Protein AF-A0ABD3ARN5-F1 (afdb_monomer_lite)

Organism: NCBI:txid153742

Secondary structure (DSSP, 8-state):
-HHHHHHTTSHHHHHHHHHHHHHHHH--S-HHHHHHHHHHHHHHHHHHHH-TTS--HHHHHHHHHHHHHHHTTHHHHHHHHHHSEEEETTEEEE-HHHHHHHHHHHHHHHHTTS--THHHHHHHHHHTTS--------------------SSHHHHHHHHHHHTTHHHHHHHHTHHHHHHHHHHHHHHHHHH-HHHHHHHHHHHHHHHHHHHHTS---SHHHHHHHHHHHHHHHHHHHHHHHHT-SS-SSHHHHHHHHHHHHHHHHHHHHHHTTTS-TTTHHHHHHHHHHHHHHHHH-----

pLDDT: mean 71.59, std 19.93, range [23.52, 94.12]

Structure (mmCIF, N/CA/C/O backbone):
data_AF-A0ABD3ARN5-F1
#
_entry.id   AF-A0ABD3ARN5-F1
#
loop_
_atom_site.group_PDB
_atom_site.id
_atom_site.type_symbol
_atom_site.label_atom_id
_atom_site.label_alt_id
_atom_site.label_comp_id
_atom_site.label_asym_id
_atom_site.label_entity_id
_atom_site.label_seq_id
_atom_site.pdbx_PDB_ins_code
_atom_site.Cartn_x
_atom_site.Cartn_y
_atom_site.Cartn_z
_atom_site.occupancy
_atom_site.B_iso_or_equiv
_atom_site.auth_seq_id
_atom_site.auth_comp_id
_atom_site.auth_asym_id
_atom_site.auth_atom_id
_atom_site.pdbx_PDB_model_num
ATOM 1 N N . MET A 1 1 ? 22.310 4.482 -5.576 1.00 65.00 1 MET A N 1
ATOM 2 C CA . MET A 1 1 ? 21.347 5.595 -5.398 1.00 65.00 1 MET A CA 1
ATOM 3 C C . MET A 1 1 ? 21.884 6.961 -5.821 1.00 65.00 1 MET A C 1
ATOM 5 O O . MET A 1 1 ? 21.122 7.711 -6.41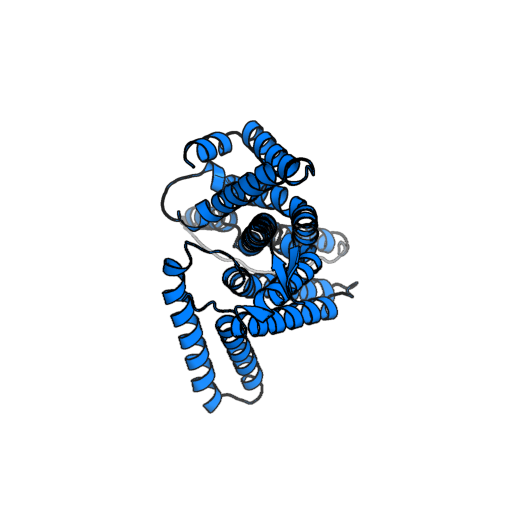0 1.00 65.00 1 MET A O 1
ATOM 9 N N . ILE A 1 2 ? 23.174 7.274 -5.632 1.00 66.69 2 ILE A N 1
ATOM 10 C CA . ILE A 1 2 ? 23.773 8.553 -6.080 1.00 66.69 2 ILE A CA 1
ATOM 11 C C . ILE A 1 2 ? 23.640 8.770 -7.603 1.00 66.69 2 ILE A C 1
ATOM 13 O O . ILE A 1 2 ? 23.205 9.834 -8.029 1.00 66.69 2 ILE A O 1
ATOM 17 N N . LEU A 1 3 ? 23.929 7.744 -8.415 1.00 67.19 3 LEU A N 1
ATOM 18 C CA . LEU A 1 3 ? 23.799 7.805 -9.882 1.00 67.19 3 LEU A CA 1
ATOM 19 C C . LEU A 1 3 ? 22.354 8.043 -10.347 1.00 67.19 3 LEU A C 1
ATOM 21 O O . LEU A 1 3 ? 22.112 8.884 -11.204 1.00 67.19 3 LEU A O 1
ATOM 25 N N . LEU A 1 4 ? 21.389 7.342 -9.743 1.00 68.44 4 LEU A N 1
ATOM 26 C CA . LEU A 1 4 ? 19.962 7.545 -10.013 1.00 68.44 4 LEU A CA 1
ATOM 27 C C . LEU A 1 4 ? 19.533 8.970 -9.656 1.00 68.44 4 LEU A C 1
ATOM 29 O O . LEU A 1 4 ? 18.848 9.611 -10.438 1.00 68.44 4 LEU A O 1
ATOM 33 N N . ASN A 1 5 ? 19.994 9.506 -8.526 1.00 70.75 5 ASN A N 1
ATOM 34 C CA . ASN A 1 5 ? 19.688 10.885 -8.161 1.00 70.75 5 ASN A CA 1
ATOM 35 C C . ASN A 1 5 ? 20.231 11.907 -9.170 1.00 70.75 5 ASN A C 1
ATOM 37 O O . ASN A 1 5 ? 19.562 12.899 -9.437 1.00 70.75 5 ASN A O 1
ATOM 41 N N . TRP A 1 6 ? 21.413 11.663 -9.739 1.00 71.38 6 TRP A N 1
ATOM 42 C CA . TRP A 1 6 ? 21.973 12.517 -10.785 1.00 71.38 6 TRP A CA 1
ATOM 43 C C . TRP A 1 6 ? 21.154 12.445 -12.081 1.00 71.38 6 TRP A C 1
ATOM 45 O O . TRP A 1 6 ? 20.789 13.478 -12.630 1.00 71.38 6 TRP A O 1
ATOM 55 N N . LEU A 1 7 ? 20.760 11.241 -12.509 1.00 71.12 7 LEU A N 1
ATOM 56 C CA . LEU A 1 7 ? 19.902 11.048 -13.688 1.00 71.12 7 LEU A CA 1
ATOM 57 C C . LEU A 1 7 ? 18.530 11.722 -13.550 1.00 71.12 7 LEU A C 1
ATOM 59 O O . LEU A 1 7 ? 17.952 12.143 -14.543 1.00 71.12 7 LEU A O 1
ATOM 63 N N . PHE A 1 8 ? 18.019 11.843 -12.324 1.00 72.31 8 PHE A N 1
ATOM 64 C CA . PHE A 1 8 ? 16.737 12.487 -12.034 1.00 72.31 8 PHE A CA 1
ATOM 65 C C . PHE A 1 8 ? 16.802 14.024 -12.034 1.00 72.31 8 PHE A C 1
ATOM 67 O O . PHE A 1 8 ? 15.763 14.669 -11.899 1.00 72.31 8 PHE A O 1
ATOM 74 N N . GLN A 1 9 ? 17.990 14.626 -12.164 1.00 76.38 9 GLN A N 1
ATOM 75 C CA . GLN A 1 9 ? 18.128 16.081 -12.317 1.00 76.38 9 GLN A CA 1
ATOM 76 C C . GLN A 1 9 ? 17.793 16.552 -13.738 1.00 76.38 9 GLN A C 1
ATOM 78 O O . GLN A 1 9 ? 17.376 17.694 -13.913 1.00 76.38 9 GLN A O 1
ATOM 83 N N . ASP A 1 10 ? 17.947 15.682 -14.738 1.00 80.50 10 ASP A N 1
ATOM 84 C CA . ASP A 1 10 ? 17.588 15.960 -16.127 1.00 80.50 10 ASP A CA 1
ATOM 85 C C . ASP A 1 10 ? 16.174 15.434 -16.423 1.00 80.50 10 ASP A C 1
ATOM 87 O O . ASP A 1 10 ? 15.880 14.255 -16.222 1.00 80.50 10 ASP A O 1
ATOM 91 N N . GLU A 1 11 ? 15.278 16.306 -16.900 1.00 80.31 11 GLU A N 1
ATOM 92 C CA . GLU A 1 11 ? 13.876 15.948 -17.163 1.00 80.31 11 GLU A CA 1
ATOM 93 C C . GLU A 1 11 ? 13.734 14.883 -18.257 1.00 80.31 11 GLU A C 1
ATOM 95 O O . GLU A 1 11 ? 12.887 13.996 -18.149 1.00 80.31 11 GLU A O 1
ATOM 100 N N . ILE A 1 12 ? 14.545 14.954 -19.313 1.00 83.06 12 ILE A N 1
ATOM 101 C CA . ILE A 1 12 ? 14.445 14.049 -20.461 1.00 83.06 12 ILE A CA 1
ATOM 102 C C . ILE A 1 12 ? 14.910 12.657 -20.037 1.00 83.06 12 ILE A C 1
ATOM 104 O O . ILE A 1 12 ? 14.219 11.666 -20.295 1.00 83.06 12 ILE A O 1
ATOM 108 N N . LEU A 1 13 ? 16.045 12.585 -19.337 1.00 82.50 13 LEU A N 1
ATOM 109 C CA . LEU A 1 13 ? 16.575 11.329 -18.810 1.00 82.50 13 LEU A CA 1
ATOM 110 C C . LEU A 1 13 ? 15.648 10.734 -17.751 1.00 82.50 13 LEU A C 1
ATOM 112 O O . LEU A 1 13 ? 15.401 9.528 -17.781 1.00 82.50 13 LEU A O 1
ATO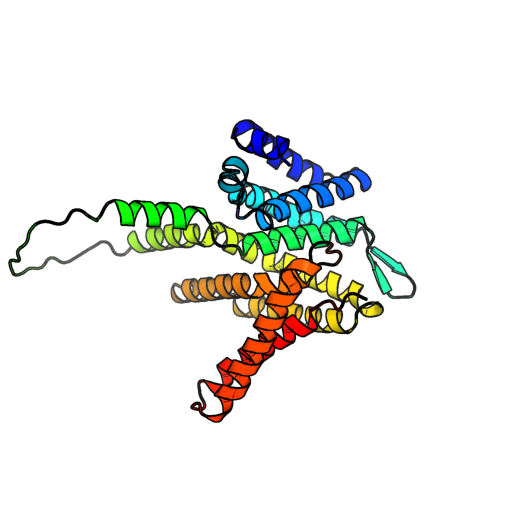M 116 N N . PHE A 1 14 ? 15.081 11.559 -16.867 1.00 82.19 14 PHE A N 1
ATOM 117 C CA . PHE A 1 14 ? 14.084 11.124 -15.894 1.00 82.19 14 PHE A CA 1
ATOM 118 C C . PHE A 1 14 ? 12.862 10.495 -16.574 1.00 82.19 14 PHE A C 1
ATOM 120 O O . PHE A 1 14 ? 12.502 9.363 -16.251 1.00 82.19 14 PHE A O 1
ATOM 127 N N . GLN A 1 15 ? 12.237 11.194 -17.528 1.00 83.44 15 GLN A N 1
ATOM 128 C CA . GLN A 1 15 ? 11.045 10.697 -18.220 1.00 83.44 15 GLN A CA 1
ATOM 129 C C . GLN A 1 15 ? 11.335 9.404 -18.981 1.00 83.44 15 GLN A C 1
ATOM 131 O O . GLN A 1 15 ? 10.553 8.456 -18.892 1.00 83.44 15 GLN A O 1
ATOM 136 N N . ALA A 1 16 ? 12.457 9.346 -19.704 1.00 84.31 16 ALA A N 1
ATOM 137 C CA . ALA A 1 16 ? 12.865 8.150 -20.430 1.00 84.31 16 ALA A CA 1
ATOM 138 C C . ALA A 1 16 ? 13.083 6.972 -19.472 1.00 84.31 16 ALA A C 1
ATOM 140 O O . ALA A 1 16 ? 12.533 5.894 -19.680 1.00 84.31 16 ALA A O 1
ATOM 141 N N . LEU A 1 17 ? 13.827 7.185 -18.385 1.00 84.12 17 LEU A N 1
ATOM 142 C CA . LEU A 1 17 ? 14.116 6.149 -17.402 1.00 84.12 17 LEU A CA 1
ATOM 143 C C . LEU A 1 17 ? 12.845 5.664 -16.696 1.00 84.12 17 LEU A C 1
ATOM 145 O O . LEU A 1 17 ? 12.613 4.461 -16.632 1.00 84.12 17 LEU A O 1
ATOM 149 N N . ALA A 1 18 ? 12.002 6.573 -16.203 1.00 83.69 18 ALA A N 1
ATOM 150 C CA . ALA A 1 18 ? 10.773 6.226 -15.495 1.00 83.69 18 ALA A CA 1
ATOM 151 C C . ALA A 1 18 ? 9.786 5.462 -16.392 1.00 83.69 18 ALA A C 1
ATOM 153 O O . ALA A 1 18 ? 9.191 4.477 -15.952 1.00 83.69 18 ALA A O 1
ATOM 154 N N . ARG A 1 19 ? 9.640 5.869 -17.660 1.00 85.94 19 ARG A N 1
ATOM 155 C CA . ARG A 1 19 ? 8.787 5.161 -18.627 1.00 85.94 19 ARG A CA 1
ATOM 156 C C . ARG A 1 19 ? 9.351 3.800 -18.997 1.00 85.94 19 ARG A C 1
ATOM 158 O O . ARG A 1 19 ? 8.602 2.834 -18.976 1.00 85.94 19 ARG A O 1
ATOM 165 N N . ASN A 1 20 ? 10.653 3.707 -19.262 1.00 84.69 20 ASN A N 1
ATOM 166 C CA . ASN A 1 20 ? 11.297 2.429 -19.558 1.00 84.69 20 ASN A CA 1
ATOM 167 C C . ASN A 1 20 ? 11.185 1.463 -18.372 1.00 84.69 20 ASN A C 1
ATOM 169 O O . ASN A 1 20 ? 10.915 0.285 -18.571 1.00 84.69 20 ASN A O 1
ATOM 173 N N . LEU A 1 21 ? 11.325 1.954 -17.135 1.00 82.56 21 LEU A N 1
ATOM 174 C CA . LEU A 1 21 ? 11.096 1.157 -15.927 1.00 82.56 21 LEU A CA 1
ATOM 175 C C . LEU A 1 21 ? 9.670 0.599 -15.888 1.00 82.56 21 LEU A C 1
ATOM 177 O O . LEU A 1 21 ? 9.487 -0.606 -15.721 1.00 82.56 21 LEU A O 1
ATOM 181 N N . ALA A 1 22 ? 8.669 1.461 -16.073 1.00 84.12 22 ALA A N 1
ATOM 182 C CA . ALA A 1 22 ? 7.266 1.059 -16.110 1.00 84.12 22 ALA A CA 1
ATOM 183 C C . ALA A 1 22 ? 6.972 0.066 -17.246 1.00 84.12 22 ALA A C 1
ATOM 185 O O . ALA A 1 22 ? 6.244 -0.910 -17.058 1.00 84.12 22 ALA A O 1
ATOM 186 N N . GLU A 1 23 ? 7.574 0.279 -18.414 1.00 85.31 23 GLU A N 1
ATOM 187 C CA . GLU A 1 23 ? 7.422 -0.592 -19.571 1.00 85.31 23 GLU A CA 1
ATOM 188 C C . GLU A 1 23 ? 8.035 -1.969 -19.316 1.00 85.31 23 GLU A C 1
ATOM 190 O O . GLU A 1 23 ? 7.377 -2.974 -19.560 1.00 85.31 23 GLU A O 1
ATOM 195 N N . ILE A 1 24 ? 9.249 -2.037 -18.765 1.00 81.31 24 ILE A N 1
ATOM 196 C CA . ILE A 1 24 ? 9.904 -3.308 -18.435 1.00 81.31 24 ILE A CA 1
ATOM 197 C C . ILE A 1 24 ? 9.092 -4.086 -17.398 1.00 81.31 24 ILE A C 1
ATOM 199 O O . ILE A 1 24 ? 8.898 -5.286 -17.565 1.00 81.31 24 ILE A O 1
ATOM 203 N N . ILE A 1 25 ? 8.571 -3.410 -16.368 1.00 78.81 25 ILE A N 1
ATOM 204 C CA . ILE A 1 25 ? 7.675 -4.030 -15.380 1.00 78.81 25 ILE A CA 1
ATOM 205 C C . ILE A 1 25 ? 6.408 -4.572 -16.051 1.00 78.81 25 ILE A C 1
ATOM 207 O O . ILE A 1 25 ? 5.874 -5.578 -15.600 1.00 78.81 25 ILE A O 1
ATOM 211 N N . SER A 1 26 ? 5.942 -3.920 -17.118 1.00 78.81 26 SER A N 1
ATOM 212 C CA . SER A 1 26 ? 4.736 -4.293 -17.864 1.00 78.81 26 SER A CA 1
ATOM 213 C C . SER A 1 26 ? 4.966 -5.357 -18.948 1.00 78.81 26 SER A C 1
ATOM 215 O O . SER A 1 26 ? 3.997 -5.854 -19.534 1.00 78.81 26 SER A O 1
ATOM 217 N N . ARG A 1 27 ? 6.221 -5.711 -19.253 1.00 77.69 27 ARG A N 1
ATOM 218 C CA . ARG A 1 27 ? 6.565 -6.763 -20.221 1.00 77.69 27 ARG A CA 1
ATOM 219 C C . ARG A 1 27 ? 6.453 -8.139 -19.559 1.00 77.69 27 ARG A C 1
ATOM 221 O O . ARG A 1 27 ? 6.866 -8.339 -18.422 1.00 77.69 27 ARG A O 1
ATOM 228 N N . LYS A 1 28 ? 5.899 -9.114 -20.286 1.00 63.66 28 LYS A N 1
ATOM 229 C CA . LYS A 1 28 ? 5.586 -10.461 -19.766 1.00 63.66 28 LYS A CA 1
ATOM 230 C C . LYS A 1 28 ? 6.752 -11.456 -19.827 1.00 63.66 28 LYS A C 1
ATOM 232 O O . LYS A 1 28 ? 6.557 -12.624 -19.496 1.00 63.66 28 LYS A O 1
ATOM 237 N N . ASP A 1 29 ? 7.934 -11.025 -20.253 1.00 64.31 29 ASP A N 1
ATOM 238 C CA . ASP A 1 29 ? 8.846 -11.948 -20.934 1.00 64.31 29 ASP A CA 1
ATOM 239 C C . ASP A 1 29 ? 9.827 -12.684 -20.005 1.00 64.31 29 ASP A C 1
ATOM 241 O O . ASP A 1 29 ? 10.195 -13.817 -20.303 1.00 64.31 29 ASP A O 1
ATOM 245 N N . ASP A 1 30 ? 10.207 -12.119 -18.850 1.00 79.06 30 ASP A N 1
ATOM 246 C CA . ASP A 1 30 ? 11.160 -12.774 -17.937 1.00 79.06 30 ASP A CA 1
ATOM 247 C C . ASP A 1 30 ? 10.858 -12.502 -16.449 1.00 79.06 30 ASP A C 1
ATOM 249 O O . ASP A 1 30 ? 10.882 -11.368 -15.962 1.00 79.06 30 ASP A O 1
ATOM 253 N N . ARG A 1 31 ? 10.602 -13.586 -15.701 1.00 79.31 31 ARG A N 1
ATOM 254 C CA . ARG A 1 31 ? 10.254 -13.566 -14.269 1.00 79.31 31 ARG A CA 1
ATOM 255 C C . ARG A 1 31 ? 11.416 -13.144 -13.364 1.00 79.31 31 ARG A C 1
ATOM 257 O O . ARG A 1 31 ? 11.168 -12.555 -12.313 1.00 79.31 31 ARG A O 1
ATOM 264 N N . TYR A 1 32 ? 12.660 -13.447 -13.732 1.00 80.69 32 TYR A N 1
ATOM 265 C CA . TYR A 1 32 ? 13.845 -13.051 -12.966 1.00 80.69 32 TYR A CA 1
ATOM 266 C C . TYR A 1 32 ? 14.151 -11.573 -13.165 1.00 80.69 32 TYR A C 1
ATOM 268 O O . TYR A 1 32 ? 14.439 -10.868 -12.196 1.00 80.69 32 TYR A O 1
ATOM 276 N N . ILE A 1 33 ? 14.008 -11.095 -14.401 1.00 82.88 33 ILE A N 1
ATOM 277 C CA . ILE A 1 33 ? 14.106 -9.671 -14.721 1.00 82.88 33 ILE A CA 1
ATOM 278 C C . ILE A 1 33 ? 13.018 -8.909 -13.954 1.00 82.88 33 ILE A C 1
ATOM 280 O O . ILE A 1 33 ? 13.337 -7.986 -13.205 1.00 82.88 33 ILE A O 1
ATOM 284 N N . ALA A 1 34 ? 11.756 -9.348 -14.028 1.00 83.44 34 ALA A N 1
ATOM 285 C CA . ALA A 1 34 ? 10.651 -8.735 -13.287 1.00 83.44 34 ALA A CA 1
ATOM 286 C C . ALA A 1 34 ? 10.892 -8.699 -11.765 1.00 83.44 34 ALA A C 1
ATOM 288 O O . ALA A 1 34 ? 10.616 -7.684 -11.123 1.00 83.44 34 ALA A O 1
ATOM 289 N N . LEU A 1 35 ? 11.454 -9.767 -11.185 1.00 85.81 35 LEU A N 1
ATOM 290 C CA . LEU A 1 35 ? 11.803 -9.824 -9.760 1.00 85.81 35 LEU A CA 1
ATOM 291 C C . LEU A 1 35 ? 12.862 -8.774 -9.394 1.00 85.81 35 LEU A C 1
ATOM 293 O O . LEU A 1 35 ? 12.704 -8.055 -8.402 1.00 85.81 35 LEU A O 1
ATOM 297 N N . GLY A 1 36 ? 13.924 -8.675 -10.198 1.00 84.69 36 GLY A N 1
ATOM 298 C CA . GLY A 1 36 ? 14.980 -7.682 -10.016 1.00 84.69 36 GLY A CA 1
ATOM 299 C C . GLY A 1 36 ? 14.434 -6.255 -10.060 1.00 84.69 36 GLY A C 1
ATOM 300 O O . GLY A 1 36 ? 14.739 -5.453 -9.178 1.00 84.69 36 GLY A O 1
ATOM 301 N N . TRP A 1 37 ? 13.554 -5.960 -11.020 1.00 85.25 37 TRP A N 1
ATOM 302 C CA . TRP A 1 37 ? 12.943 -4.635 -11.159 1.00 85.25 37 TRP A CA 1
ATOM 303 C C . TRP A 1 37 ? 11.943 -4.302 -10.056 1.00 85.25 37 TRP A C 1
ATOM 305 O O . TRP A 1 37 ? 11.983 -3.186 -9.546 1.00 85.25 37 TRP A O 1
ATOM 315 N N . CYS A 1 38 ? 11.100 -5.247 -9.625 1.00 87.81 38 CYS A N 1
ATOM 316 C CA . CYS A 1 38 ? 10.217 -5.026 -8.472 1.00 87.81 38 CYS A CA 1
ATOM 317 C C . CYS A 1 38 ? 11.036 -4.658 -7.227 1.00 87.81 38 CYS A C 1
ATOM 319 O O . CYS A 1 38 ? 10.697 -3.714 -6.519 1.00 87.81 38 CYS A O 1
ATOM 321 N N . THR A 1 39 ? 12.151 -5.359 -7.001 1.00 85.31 39 THR A N 1
ATOM 322 C CA . THR A 1 39 ? 13.040 -5.106 -5.858 1.00 85.31 39 THR A CA 1
ATOM 323 C C . THR A 1 39 ? 13.726 -3.743 -5.971 1.00 85.31 39 THR A C 1
ATOM 325 O O . THR A 1 39 ? 13.683 -2.950 -5.034 1.00 85.31 39 THR A O 1
ATOM 328 N N . LEU A 1 40 ? 14.320 -3.437 -7.130 1.00 85.12 40 LEU A N 1
ATOM 329 C CA . LEU A 1 40 ? 15.030 -2.178 -7.360 1.00 85.12 40 LEU A CA 1
ATOM 330 C C . LEU A 1 40 ? 14.098 -0.965 -7.243 1.00 85.12 40 LEU A C 1
ATOM 332 O O . LEU A 1 40 ? 14.433 0.008 -6.566 1.00 85.12 40 LEU A O 1
ATOM 336 N N . THR A 1 41 ? 12.933 -1.011 -7.891 1.00 84.50 41 THR A N 1
ATOM 337 C CA . THR A 1 41 ? 11.999 0.118 -7.898 1.00 84.50 41 THR A CA 1
ATOM 338 C C . THR A 1 41 ? 11.331 0.295 -6.537 1.00 84.50 41 THR A C 1
ATOM 340 O O . THR A 1 41 ? 11.155 1.430 -6.099 1.00 84.50 41 THR A O 1
ATOM 343 N N . ARG A 1 42 ? 11.058 -0.793 -5.804 1.00 85.69 42 ARG A N 1
ATOM 344 C CA . ARG A 1 42 ? 10.677 -0.715 -4.387 1.00 85.69 42 ARG A CA 1
ATOM 345 C C . ARG A 1 42 ? 11.732 0.036 -3.572 1.00 85.69 42 ARG A C 1
ATOM 347 O O . ARG A 1 42 ? 11.401 1.022 -2.921 1.00 85.69 42 ARG A O 1
ATOM 354 N N . SER A 1 43 ? 13.003 -0.360 -3.669 1.00 80.19 43 SER A N 1
ATOM 355 C CA . SER A 1 43 ? 14.091 0.328 -2.963 1.00 80.19 43 SER A CA 1
ATOM 356 C C . SER A 1 43 ? 14.234 1.797 -3.375 1.00 80.19 43 SER A C 1
ATOM 358 O O . SER A 1 43 ? 14.605 2.622 -2.548 1.00 80.19 43 SER A O 1
ATOM 360 N N . LEU A 1 44 ? 13.921 2.155 -4.625 1.00 79.81 44 LEU A N 1
ATOM 361 C CA . LEU A 1 44 ? 13.901 3.547 -5.085 1.00 79.81 44 LEU A CA 1
ATOM 362 C C . LEU A 1 44 ? 12.798 4.370 -4.408 1.00 79.81 44 LEU A C 1
ATOM 364 O O . LEU A 1 44 ? 13.061 5.496 -3.988 1.00 79.81 44 LEU A O 1
ATOM 368 N N . ILE A 1 45 ? 11.594 3.810 -4.271 1.00 80.62 45 ILE A N 1
ATOM 369 C CA . ILE A 1 45 ? 10.478 4.458 -3.567 1.00 80.62 45 ILE A CA 1
ATOM 370 C C . ILE A 1 45 ? 10.801 4.611 -2.079 1.00 80.62 45 ILE A C 1
ATOM 372 O O . ILE A 1 45 ? 10.578 5.679 -1.510 1.00 80.62 45 ILE A O 1
ATOM 376 N N . GLU A 1 46 ? 11.351 3.561 -1.465 1.00 75.75 46 GLU A N 1
ATOM 377 C CA . GLU A 1 46 ? 11.718 3.526 -0.047 1.00 75.75 46 GLU A CA 1
ATOM 378 C C . GLU A 1 46 ? 12.929 4.419 0.276 1.00 75.75 46 GLU A C 1
ATOM 380 O O . GLU A 1 46 ? 13.043 4.936 1.386 1.00 75.75 46 GLU A O 1
ATOM 385 N N . TYR A 1 47 ? 13.828 4.666 -0.678 1.00 68.19 47 TYR A N 1
ATOM 386 C CA . TYR A 1 47 ? 15.032 5.470 -0.452 1.00 68.19 47 TYR A CA 1
ATOM 387 C C . TYR A 1 47 ? 14.719 6.906 -0.031 1.00 68.19 47 TYR A C 1
ATOM 389 O O . TYR A 1 47 ? 15.337 7.400 0.910 1.00 68.19 47 TYR A O 1
ATOM 397 N N . GLU A 1 48 ? 13.717 7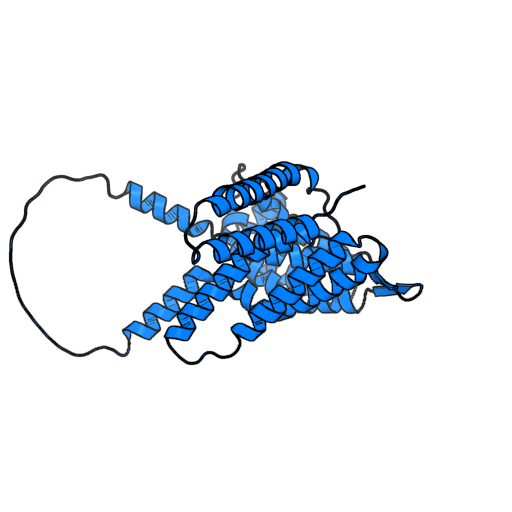.551 -0.635 1.00 58.78 48 GLU A N 1
ATOM 398 C CA . GLU A 1 48 ? 13.290 8.890 -0.204 1.00 58.78 48 GLU A CA 1
ATOM 399 C C . GLU A 1 48 ? 12.759 8.873 1.241 1.00 58.78 48 GLU A C 1
ATOM 401 O O . GLU A 1 48 ? 12.960 9.811 2.007 1.00 58.78 48 GLU A O 1
ATOM 406 N N . THR A 1 49 ? 12.151 7.762 1.667 1.00 55.00 49 THR A N 1
ATOM 407 C CA . THR A 1 49 ? 11.545 7.632 2.998 1.00 55.00 49 THR A CA 1
ATOM 408 C C . THR A 1 49 ? 12.552 7.598 4.146 1.00 55.00 49 THR A C 1
ATOM 410 O O . THR A 1 49 ? 12.189 7.905 5.278 1.00 55.00 49 THR A O 1
ATOM 413 N N . SER A 1 50 ? 13.805 7.242 3.856 1.00 54.00 50 SER A N 1
ATOM 414 C CA . SER A 1 50 ? 14.875 7.063 4.846 1.00 54.00 50 SER A CA 1
ATOM 415 C C . SER A 1 50 ? 15.833 8.256 4.940 1.00 54.00 50 SER A C 1
ATOM 417 O O . SER A 1 50 ? 16.684 8.301 5.829 1.00 54.00 50 SER A O 1
ATOM 419 N N . LEU A 1 51 ? 15.698 9.234 4.042 1.00 52.28 51 LEU A N 1
ATOM 420 C CA . LEU A 1 51 ? 16.692 10.278 3.812 1.00 52.28 51 LEU A CA 1
ATOM 421 C C . LEU A 1 51 ? 16.086 11.677 3.910 1.00 52.28 51 LEU A C 1
ATOM 423 O O . LEU A 1 51 ? 16.264 12.533 3.051 1.00 52.28 51 LEU A O 1
ATOM 427 N N . ASP A 1 52 ? 15.470 11.943 5.057 1.00 51.47 52 ASP A N 1
ATOM 428 C CA . ASP A 1 52 ? 14.947 13.261 5.438 1.00 51.47 52 ASP A CA 1
ATOM 429 C C . ASP A 1 52 ? 16.057 14.330 5.635 1.00 51.47 52 ASP A C 1
ATOM 431 O O . ASP A 1 52 ? 15.785 15.475 5.987 1.00 51.47 52 ASP A O 1
ATOM 435 N N . LYS A 1 53 ? 17.341 13.974 5.436 1.00 48.97 53 LYS A N 1
ATOM 436 C CA . LYS A 1 53 ? 18.500 14.805 5.822 1.00 48.97 53 LYS A CA 1
ATOM 437 C C . LYS A 1 53 ? 19.578 15.041 4.760 1.00 48.97 53 LYS A C 1
ATOM 439 O O . LYS A 1 53 ? 20.450 15.867 5.011 1.00 48.97 53 LYS A O 1
ATOM 444 N N . LEU A 1 54 ? 19.554 14.396 3.588 1.00 47.09 54 LEU A N 1
ATOM 445 C CA . LEU A 1 54 ? 20.597 14.622 2.570 1.00 47.09 54 LEU A CA 1
ATOM 446 C C . LEU A 1 54 ? 19.999 15.207 1.292 1.00 47.09 54 LEU A C 1
ATOM 448 O O . LEU A 1 54 ? 19.129 14.614 0.655 1.00 47.09 54 LEU A O 1
ATOM 452 N N . MET A 1 55 ? 20.486 16.396 0.939 1.00 49.62 55 MET A N 1
ATOM 453 C CA . MET A 1 55 ? 20.065 17.189 -0.211 1.00 49.62 55 MET A CA 1
ATOM 454 C C . MET A 1 55 ? 20.075 16.375 -1.511 1.00 49.62 55 MET A C 1
ATOM 456 O O . MET A 1 55 ? 21.102 16.225 -2.166 1.00 49.62 55 MET A O 1
ATOM 460 N N . THR A 1 56 ? 18.914 15.867 -1.908 1.00 54.16 56 THR A N 1
ATOM 461 C CA . THR A 1 56 ? 18.693 15.234 -3.209 1.00 54.16 56 THR A CA 1
ATOM 462 C C . THR A 1 56 ? 17.495 15.912 -3.866 1.00 54.16 56 THR A C 1
ATOM 464 O O . THR A 1 56 ? 16.350 15.492 -3.745 1.00 54.16 56 THR A O 1
ATOM 467 N N . ASN A 1 57 ? 17.758 17.060 -4.500 1.00 61.03 57 ASN A N 1
ATOM 468 C CA . ASN A 1 57 ? 16.715 17.909 -5.089 1.00 61.03 57 ASN A CA 1
ATOM 469 C C . ASN A 1 57 ? 15.992 17.212 -6.255 1.00 61.03 57 ASN A C 1
ATOM 471 O O . ASN A 1 57 ? 14.774 17.300 -6.335 1.00 61.03 57 ASN A O 1
ATOM 475 N N . GLY A 1 58 ? 16.716 16.448 -7.084 1.00 61.47 58 GLY A N 1
ATOM 476 C CA . GLY A 1 58 ? 16.170 15.828 -8.299 1.00 61.47 58 GLY A CA 1
ATOM 477 C C . GLY A 1 58 ? 15.075 14.792 -8.032 1.00 61.47 58 GLY A C 1
ATOM 478 O O . GLY A 1 58 ? 13.951 14.953 -8.502 1.00 61.47 58 GLY A O 1
ATOM 479 N N . ILE A 1 59 ? 15.362 13.752 -7.233 1.00 65.88 59 ILE A N 1
ATOM 480 C CA . ILE A 1 59 ? 14.361 12.708 -6.930 1.00 65.88 59 ILE A CA 1
ATOM 481 C C . ILE A 1 59 ? 13.143 13.313 -6.237 1.00 65.88 59 ILE A C 1
ATOM 483 O O . ILE A 1 59 ? 12.027 13.035 -6.655 1.00 65.88 59 ILE A O 1
ATOM 487 N N . ARG A 1 60 ? 13.347 14.185 -5.246 1.00 68.62 60 ARG A N 1
ATOM 488 C CA . ARG A 1 60 ? 12.266 14.830 -4.491 1.00 68.62 60 ARG A CA 1
ATOM 489 C C . ARG A 1 60 ? 11.354 15.693 -5.366 1.00 68.62 60 ARG A C 1
ATOM 491 O O . ARG A 1 60 ? 10.139 15.673 -5.203 1.00 68.62 60 ARG A O 1
ATOM 498 N N . GLU A 1 61 ? 11.915 16.442 -6.313 1.00 69.50 61 GLU A N 1
ATOM 499 C CA . GLU A 1 61 ? 11.136 17.272 -7.244 1.00 69.50 61 GLU A CA 1
ATOM 500 C C . GLU A 1 61 ? 10.333 16.436 -8.248 1.00 69.50 61 GLU A C 1
ATOM 502 O O . GLU A 1 61 ? 9.251 16.844 -8.677 1.00 69.50 61 GLU A O 1
ATOM 507 N N . LYS A 1 62 ? 10.842 15.256 -8.616 1.00 76.94 62 LYS A N 1
ATOM 508 C CA . LYS A 1 62 ? 10.215 14.352 -9.591 1.00 76.94 62 LYS A CA 1
ATOM 509 C C . LYS A 1 62 ? 9.458 13.191 -8.956 1.00 76.94 62 LYS A C 1
ATOM 511 O O . LYS A 1 62 ? 8.824 12.426 -9.678 1.00 76.94 62 LYS A O 1
ATOM 516 N N . TYR A 1 63 ? 9.454 13.072 -7.631 1.00 79.56 63 TYR A N 1
ATOM 517 C CA . TYR A 1 63 ? 8.903 11.922 -6.918 1.00 79.56 63 TYR A CA 1
ATOM 518 C C . TYR A 1 63 ? 7.416 11.723 -7.209 1.00 79.56 63 TYR A C 1
ATOM 520 O O . TYR A 1 63 ? 6.992 10.638 -7.594 1.00 79.56 63 TYR A O 1
ATOM 528 N N . THR A 1 64 ? 6.627 12.797 -7.152 1.00 81.81 64 THR A N 1
ATOM 529 C CA . THR A 1 64 ? 5.199 12.750 -7.494 1.00 81.81 64 THR A CA 1
ATOM 530 C C . THR A 1 64 ? 4.965 12.316 -8.947 1.00 81.81 64 THR A C 1
ATOM 532 O O . THR A 1 64 ? 4.003 11.602 -9.233 1.00 81.81 64 THR A O 1
ATOM 535 N N . ALA A 1 65 ? 5.835 12.716 -9.882 1.00 84.62 65 ALA A N 1
ATOM 536 C CA . ALA A 1 65 ? 5.757 12.282 -11.279 1.00 84.62 65 ALA A CA 1
ATOM 537 C C . ALA A 1 65 ? 6.173 10.811 -11.444 1.00 84.62 65 ALA A C 1
ATOM 539 O O . ALA A 1 65 ? 5.526 10.074 -12.185 1.00 84.62 65 ALA A O 1
ATOM 540 N N . LEU A 1 66 ? 7.195 10.364 -10.709 1.00 85.75 66 LEU A N 1
ATOM 541 C CA . LEU A 1 66 ? 7.619 8.967 -10.668 1.00 85.75 66 LEU A CA 1
ATOM 542 C C . LEU A 1 66 ? 6.485 8.078 -10.146 1.00 85.75 66 LEU A C 1
ATOM 544 O O . LEU A 1 66 ? 6.138 7.097 -10.796 1.00 85.75 66 LEU A O 1
ATOM 548 N N . LEU A 1 67 ? 5.866 8.442 -9.018 1.00 87.12 67 LEU A N 1
ATOM 549 C CA . LEU A 1 67 ? 4.746 7.695 -8.442 1.00 87.12 67 LEU A CA 1
ATOM 550 C C . LEU A 1 67 ? 3.571 7.580 -9.416 1.00 87.12 67 LEU A C 1
ATOM 552 O O . LEU A 1 67 ? 2.999 6.503 -9.535 1.00 87.12 67 LEU A O 1
ATOM 556 N N . LYS A 1 68 ? 3.250 8.653 -10.152 1.00 88.81 68 LYS A N 1
ATOM 557 C CA . LYS A 1 68 ? 2.222 8.642 -11.208 1.00 88.81 68 LYS A CA 1
ATOM 558 C C . LYS A 1 68 ? 2.530 7.649 -12.325 1.00 88.81 68 LYS A C 1
ATOM 560 O O . LYS A 1 68 ? 1.637 6.958 -12.805 1.00 88.81 68 LYS A O 1
ATOM 565 N N . ILE A 1 69 ? 3.785 7.588 -12.760 1.00 87.94 69 ILE A N 1
ATOM 566 C CA . ILE A 1 69 ? 4.204 6.647 -13.803 1.00 87.94 69 ILE A CA 1
ATOM 567 C C . ILE A 1 69 ? 4.127 5.214 -13.265 1.00 87.94 69 ILE A C 1
ATOM 569 O O . ILE A 1 69 ? 3.557 4.343 -13.917 1.00 87.94 69 ILE A O 1
ATOM 573 N N . LEU A 1 70 ? 4.627 4.968 -12.055 1.00 89.19 70 LEU A N 1
ATOM 574 C CA . LEU A 1 70 ? 4.643 3.634 -11.455 1.00 89.19 70 LEU A CA 1
ATOM 575 C C . LEU A 1 70 ? 3.248 3.132 -11.055 1.00 89.19 70 LEU A C 1
ATOM 577 O O . LEU A 1 70 ? 2.993 1.934 -11.156 1.00 89.19 70 LEU A O 1
ATOM 581 N N . SER A 1 71 ? 2.320 4.011 -10.660 1.00 90.00 71 SER A N 1
ATOM 582 C CA . SER A 1 71 ? 0.948 3.611 -10.315 1.00 90.00 71 SER A CA 1
ATOM 583 C C . SER A 1 71 ? 0.212 2.995 -11.509 1.00 90.00 71 SER A C 1
ATOM 585 O O . SER A 1 71 ? -0.560 2.054 -11.342 1.00 90.00 71 SER A O 1
ATOM 587 N N . SER A 1 72 ? 0.537 3.418 -12.737 1.00 89.88 72 SER A N 1
ATOM 588 C CA . SER A 1 72 ? -0.001 2.799 -13.958 1.00 89.88 72 SER A CA 1
ATOM 589 C C . SER A 1 72 ? 0.339 1.304 -14.093 1.00 89.88 72 SER A C 1
ATOM 591 O O . SER A 1 72 ? -0.392 0.560 -14.746 1.00 89.88 72 SER A O 1
ATOM 593 N N . CYS A 1 73 ? 1.397 0.835 -13.421 1.00 89.25 73 CYS A N 1
ATOM 594 C CA . CYS A 1 73 ? 1.838 -0.560 -13.449 1.00 89.25 73 CYS A CA 1
ATOM 595 C C . CYS A 1 73 ? 1.085 -1.463 -12.456 1.00 89.25 73 CYS A C 1
ATOM 597 O O . CYS A 1 73 ? 1.230 -2.683 -12.533 1.00 89.25 73 CYS A O 1
ATOM 599 N N . ILE A 1 74 ? 0.285 -0.915 -11.529 1.00 91.38 74 ILE A N 1
ATOM 600 C CA . ILE A 1 74 ? -0.329 -1.677 -10.419 1.00 91.38 74 ILE A CA 1
ATOM 601 C C . ILE A 1 74 ? -1.135 -2.880 -10.920 1.00 91.38 74 ILE A C 1
ATOM 603 O O . ILE A 1 74 ? -0.954 -3.993 -10.428 1.00 91.38 74 ILE A O 1
ATOM 607 N N . ARG A 1 75 ? -1.971 -2.699 -11.947 1.00 90.19 75 ARG A N 1
ATOM 608 C CA . ARG A 1 75 ? -2.775 -3.799 -12.509 1.00 90.19 75 ARG A CA 1
ATOM 609 C C . ARG A 1 75 ? -1.914 -4.898 -13.127 1.00 90.19 75 ARG A C 1
ATOM 611 O O . ARG A 1 75 ? -2.255 -6.075 -13.031 1.00 90.19 75 ARG A O 1
ATOM 618 N N . HIS A 1 76 ? -0.788 -4.530 -13.738 1.00 87.94 76 HIS A N 1
ATOM 619 C CA . HIS A 1 76 ? 0.149 -5.506 -14.282 1.00 87.94 76 HIS A CA 1
ATOM 620 C C . HIS A 1 76 ? 0.845 -6.290 -13.163 1.00 87.94 76 HIS A C 1
ATOM 622 O O . HIS A 1 76 ? 0.919 -7.515 -13.218 1.00 87.94 76 HIS A O 1
ATOM 628 N N . LEU A 1 77 ? 1.278 -5.601 -12.106 1.00 89.06 77 LEU A N 1
ATOM 629 C CA . LEU A 1 77 ? 1.867 -6.228 -10.921 1.00 89.06 77 LEU A CA 1
ATOM 630 C C . LEU A 1 77 ? 0.883 -7.197 -10.243 1.00 89.06 77 LEU A C 1
ATOM 632 O O . LEU A 1 77 ? 1.271 -8.302 -9.866 1.00 89.06 77 LEU A O 1
ATOM 636 N N . LEU A 1 78 ? -0.404 -6.843 -10.166 1.00 89.62 78 LEU A N 1
ATOM 637 C CA . LEU A 1 78 ? -1.454 -7.748 -9.686 1.00 89.62 78 LEU A CA 1
ATOM 638 C C . LEU A 1 78 ? -1.607 -8.991 -10.575 1.00 89.62 78 LEU A C 1
ATOM 640 O O . LEU A 1 78 ? -1.782 -10.100 -10.064 1.00 89.62 78 LEU A O 1
ATOM 644 N N . ALA A 1 79 ? -1.514 -8.837 -11.897 1.00 87.38 79 ALA A N 1
ATOM 645 C CA . ALA A 1 79 ? -1.546 -9.970 -12.819 1.00 87.38 79 ALA A CA 1
ATOM 646 C C . ALA A 1 79 ? -0.332 -10.900 -12.623 1.00 87.38 79 ALA A C 1
ATOM 648 O O . ALA A 1 79 ? -0.496 -12.124 -12.603 1.00 87.38 79 ALA A O 1
ATOM 649 N N . LEU A 1 80 ? 0.864 -10.338 -12.400 1.00 83.75 80 LEU A N 1
ATOM 650 C CA . LEU A 1 80 ? 2.068 -11.109 -12.070 1.00 83.75 80 LEU A CA 1
ATOM 651 C C . LEU A 1 80 ? 1.873 -11.920 -10.783 1.00 83.75 80 LEU A C 1
ATOM 653 O O . LEU A 1 80 ? 2.167 -13.118 -10.772 1.00 83.75 80 LEU A O 1
ATOM 657 N N . MET A 1 81 ? 1.284 -11.319 -9.742 1.00 83.25 81 MET A N 1
ATOM 658 C CA . MET A 1 81 ? 0.943 -12.024 -8.500 1.00 83.25 81 MET A CA 1
ATOM 659 C C . MET A 1 81 ? -0.014 -13.198 -8.735 1.00 83.25 81 MET A C 1
ATOM 661 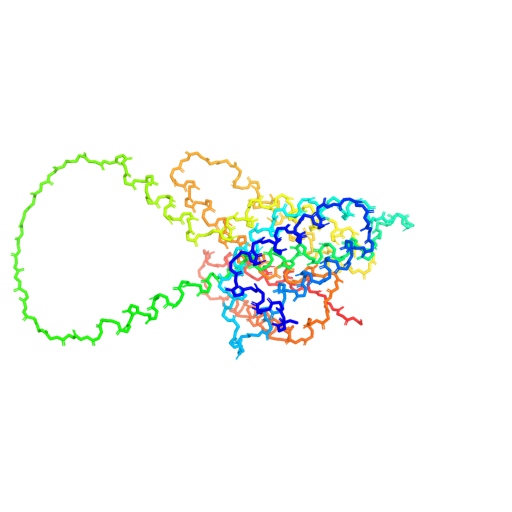O O . MET A 1 81 ? 0.191 -14.274 -8.175 1.00 83.25 81 MET A O 1
ATOM 665 N N . GLY A 1 82 ? -1.043 -13.011 -9.571 1.00 72.38 82 GLY A N 1
ATOM 666 C CA . GLY A 1 82 ? -2.044 -14.041 -9.867 1.00 72.38 82 GLY A CA 1
ATOM 667 C C . GLY A 1 82 ? -1.482 -15.269 -10.591 1.00 72.38 82 GLY A C 1
ATOM 668 O O . GLY A 1 82 ? -2.007 -16.364 -10.427 1.00 72.38 82 GLY A O 1
ATOM 669 N N . SER A 1 83 ? -0.399 -15.098 -11.353 1.00 66.75 83 SER A N 1
ATOM 670 C CA . SER A 1 83 ? 0.308 -16.188 -12.046 1.00 66.75 83 SER A CA 1
ATOM 671 C C . SER A 1 83 ? 1.405 -16.860 -11.208 1.00 66.75 83 SER A C 1
ATOM 673 O O . SER A 1 83 ? 1.977 -17.871 -11.617 1.00 66.75 83 SER A O 1
ATOM 675 N N . GLY A 1 84 ? 1.730 -16.275 -10.053 1.00 59.47 84 GLY A N 1
ATOM 676 C CA . GLY A 1 84 ? 2.903 -16.598 -9.252 1.00 59.47 84 GLY A CA 1
ATOM 677 C C . GLY A 1 84 ? 2.593 -17.311 -7.941 1.00 59.47 84 GLY A C 1
ATOM 678 O O . GLY A 1 84 ? 3.393 -17.184 -7.017 1.00 59.47 84 GLY A O 1
ATOM 679 N N . SER A 1 85 ? 1.471 -18.020 -7.814 1.00 63.97 85 SER A N 1
ATOM 680 C CA . SER A 1 85 ? 1.156 -18.803 -6.617 1.00 63.97 85 SER A CA 1
ATOM 681 C C . SER A 1 85 ? 1.025 -20.298 -6.907 1.00 63.97 85 SER A C 1
ATOM 683 O O . SER A 1 85 ? 0.547 -20.712 -7.961 1.00 63.97 85 SER A O 1
ATOM 685 N N . ILE A 1 86 ? 1.507 -21.122 -5.973 1.00 69.06 86 ILE A N 1
ATOM 686 C CA . ILE A 1 86 ? 1.480 -22.586 -6.064 1.00 69.06 86 ILE A CA 1
ATOM 687 C C . ILE A 1 86 ? 0.554 -23.105 -4.967 1.00 69.06 86 ILE A C 1
ATOM 689 O O . ILE A 1 86 ? 0.668 -22.711 -3.804 1.00 69.06 86 ILE A O 1
ATOM 693 N N . LEU A 1 87 ? -0.370 -23.992 -5.332 1.00 71.12 87 LEU A N 1
ATOM 694 C CA . LEU A 1 87 ? -1.279 -24.615 -4.379 1.00 71.12 87 LEU A CA 1
ATOM 695 C C . LEU A 1 87 ? -0.568 -25.805 -3.723 1.00 71.12 87 LEU A C 1
ATOM 697 O O . LEU A 1 87 ? -0.373 -26.844 -4.348 1.00 71.12 87 LEU A O 1
ATOM 701 N N . GLN A 1 88 ? -0.149 -25.652 -2.467 1.00 65.31 88 GLN A N 1
ATOM 702 C CA . GLN A 1 88 ? 0.551 -26.693 -1.717 1.00 65.31 88 GLN A CA 1
ATOM 703 C C . GLN A 1 88 ? -0.282 -27.112 -0.502 1.00 65.31 88 GLN A C 1
ATOM 705 O O . GLN A 1 88 ? -0.479 -26.343 0.442 1.00 65.31 88 GLN A O 1
ATOM 710 N N . GLY A 1 89 ? -0.785 -28.350 -0.519 1.00 64.00 89 GLY A N 1
ATOM 711 C CA . GLY A 1 89 ? -1.569 -28.916 0.585 1.00 64.00 89 GLY A CA 1
ATOM 712 C C . GLY A 1 89 ? -2.860 -28.146 0.891 1.00 64.00 89 GLY A C 1
ATOM 713 O O . GLY A 1 89 ? -3.192 -27.968 2.059 1.00 64.00 89 GLY A O 1
ATOM 714 N N . GLY A 1 90 ? -3.541 -27.627 -0.139 1.00 70.88 90 GLY A N 1
ATOM 715 C CA . GLY A 1 90 ? -4.778 -26.844 0.003 1.00 70.88 90 GLY A CA 1
ATOM 716 C C . GLY A 1 90 ? -4.578 -25.362 0.351 1.00 70.88 90 GLY A C 1
ATOM 717 O O . GLY A 1 90 ? -5.560 -24.633 0.473 1.00 70.88 90 GLY A O 1
ATOM 718 N N . PHE A 1 91 ? -3.330 -24.899 0.485 1.00 69.44 91 PHE A N 1
ATOM 719 C CA . PHE A 1 91 ? -2.997 -23.494 0.724 1.00 69.44 91 PHE A CA 1
ATOM 720 C C . PHE A 1 91 ? -2.300 -22.883 -0.488 1.00 69.44 91 PHE A C 1
ATOM 722 O O . PHE A 1 91 ? -1.428 -23.502 -1.094 1.00 69.44 91 PHE A O 1
ATOM 729 N N . GLU A 1 92 ? -2.661 -21.647 -0.814 1.00 77.69 92 GLU A N 1
ATOM 730 C CA . GLU A 1 92 ? -1.985 -20.859 -1.838 1.00 77.69 92 GLU A CA 1
ATOM 731 C C . GLU A 1 92 ? -0.711 -20.236 -1.245 1.00 77.69 92 GLU A C 1
ATOM 733 O O . GLU A 1 92 ? -0.790 -19.407 -0.334 1.00 77.69 92 GLU A O 1
ATOM 738 N N . LEU A 1 93 ? 0.459 -20.646 -1.740 1.00 79.69 93 LEU A N 1
ATOM 739 C CA . LEU A 1 93 ? 1.751 -20.090 -1.337 1.00 79.69 93 LEU A CA 1
ATOM 740 C C . LEU A 1 93 ? 2.298 -19.168 -2.433 1.00 79.69 93 LEU A C 1
ATOM 742 O O . LEU A 1 93 ? 2.349 -19.575 -3.600 1.00 79.69 93 LEU A O 1
ATOM 746 N N . PRO A 1 94 ? 2.725 -17.943 -2.087 1.00 85.19 94 PRO A N 1
ATOM 747 C CA . PRO A 1 94 ? 3.296 -17.029 -3.061 1.00 85.19 94 PRO A CA 1
ATOM 748 C C . PRO A 1 94 ? 4.718 -17.436 -3.451 1.00 85.19 94 PRO A C 1
ATOM 750 O O . PRO A 1 94 ? 5.519 -17.860 -2.618 1.00 85.19 94 PRO A O 1
ATOM 753 N N . THR A 1 95 ? 5.063 -17.248 -4.723 1.00 87.19 95 THR A N 1
ATOM 754 C CA . THR A 1 95 ? 6.461 -17.233 -5.175 1.00 87.19 95 THR A CA 1
ATOM 755 C C . THR A 1 95 ? 7.158 -15.944 -4.738 1.00 87.19 95 THR A C 1
ATOM 757 O O . THR A 1 95 ? 6.511 -14.940 -4.443 1.00 87.19 95 THR A O 1
ATOM 760 N N . ARG A 1 96 ? 8.497 -15.931 -4.778 1.00 86.75 96 ARG A N 1
ATOM 761 C CA . ARG A 1 96 ? 9.298 -14.727 -4.486 1.00 86.75 96 ARG A CA 1
ATOM 762 C C . ARG A 1 96 ? 8.920 -13.528 -5.359 1.00 86.75 96 ARG A C 1
ATOM 764 O O . ARG A 1 96 ? 8.889 -12.411 -4.863 1.00 86.75 96 ARG A O 1
ATOM 771 N N . LEU A 1 97 ? 8.597 -13.758 -6.635 1.00 87.31 97 LEU A N 1
ATOM 772 C CA . LEU A 1 97 ? 8.121 -12.700 -7.529 1.00 87.31 97 LEU A CA 1
ATOM 773 C C . LEU A 1 97 ? 6.770 -12.150 -7.068 1.00 87.31 97 LEU A C 1
ATOM 775 O O . LEU A 1 97 ? 6.617 -10.941 -6.983 1.00 87.31 97 LEU A O 1
ATOM 779 N N . ALA A 1 98 ? 5.820 -13.019 -6.712 1.00 89.25 98 ALA A N 1
ATOM 780 C CA . ALA A 1 98 ? 4.514 -12.585 -6.222 1.00 89.25 98 ALA A CA 1
ATOM 781 C C . ALA A 1 98 ? 4.625 -11.770 -4.920 1.00 89.25 98 ALA A C 1
ATOM 783 O O . ALA A 1 98 ? 3.937 -10.762 -4.776 1.00 89.25 98 ALA A O 1
ATOM 784 N N . VAL A 1 99 ? 5.524 -12.161 -4.008 1.00 88.81 99 VAL A N 1
ATOM 785 C CA . VAL A 1 99 ? 5.837 -11.385 -2.796 1.00 88.81 99 VAL A CA 1
ATOM 786 C C . VAL A 1 99 ? 6.450 -10.028 -3.151 1.00 88.81 99 VAL A C 1
ATOM 788 O O . VAL A 1 99 ? 5.945 -9.001 -2.705 1.00 88.81 99 VAL A O 1
ATOM 791 N N . ALA A 1 100 ? 7.478 -10.003 -4.004 1.00 89.00 100 ALA A N 1
ATOM 792 C CA . ALA A 1 100 ? 8.141 -8.766 -4.412 1.00 89.00 100 ALA A CA 1
ATOM 793 C C . ALA A 1 100 ? 7.190 -7.798 -5.136 1.00 89.00 100 ALA A C 1
ATOM 795 O O . ALA A 1 100 ? 7.238 -6.595 -4.894 1.00 89.00 100 ALA A O 1
ATOM 796 N N . SER A 1 101 ? 6.300 -8.307 -5.994 1.00 90.44 101 SER A N 1
ATOM 797 C CA . SER A 1 101 ? 5.272 -7.503 -6.660 1.00 90.44 101 SER A CA 1
ATOM 798 C C . SER A 1 101 ? 4.240 -6.958 -5.671 1.00 90.44 101 SER A C 1
ATOM 800 O O . SER A 1 101 ? 3.898 -5.782 -5.757 1.00 90.44 101 SER A O 1
ATOM 802 N N . ALA A 1 102 ? 3.772 -7.769 -4.715 1.00 91.62 102 ALA A N 1
ATOM 803 C CA . ALA A 1 102 ? 2.824 -7.324 -3.692 1.00 91.62 102 ALA A CA 1
ATOM 804 C C . ALA A 1 102 ? 3.409 -6.195 -2.837 1.00 91.62 102 ALA A C 1
ATOM 806 O O . ALA A 1 102 ? 2.780 -5.151 -2.665 1.00 91.62 102 ALA A O 1
ATOM 807 N N . ASP A 1 103 ? 4.639 -6.375 -2.363 1.00 89.44 103 ASP A N 1
ATOM 808 C CA . ASP A 1 103 ? 5.323 -5.372 -1.555 1.00 89.44 103 ASP A CA 1
ATOM 809 C C . ASP A 1 103 ? 5.650 -4.106 -2.351 1.00 89.44 103 ASP A C 1
ATOM 811 O O . ASP A 1 103 ? 5.600 -3.000 -1.815 1.00 89.44 103 ASP A O 1
ATOM 815 N N . PHE A 1 104 ? 5.932 -4.241 -3.646 1.00 90.50 104 PHE A N 1
ATOM 816 C CA . PHE A 1 104 ? 6.117 -3.091 -4.518 1.00 90.50 104 PHE A CA 1
ATOM 817 C C . PHE A 1 104 ? 4.815 -2.287 -4.690 1.00 90.50 104 PHE A C 1
ATOM 819 O O . PHE A 1 104 ? 4.843 -1.060 -4.579 1.00 90.50 104 PHE A O 1
ATOM 826 N N . ILE A 1 105 ? 3.660 -2.945 -4.866 1.00 92.94 105 ILE A N 1
ATOM 827 C CA . ILE A 1 105 ? 2.354 -2.259 -4.891 1.00 92.94 105 ILE A CA 1
ATOM 828 C C . ILE A 1 105 ? 2.081 -1.566 -3.548 1.00 92.94 105 ILE A C 1
ATOM 830 O O . ILE A 1 105 ? 1.645 -0.412 -3.528 1.00 92.94 105 ILE A O 1
ATOM 834 N N . LEU A 1 106 ? 2.354 -2.230 -2.420 1.00 91.81 106 LEU A N 1
ATOM 835 C CA . LEU A 1 106 ? 2.216 -1.621 -1.094 1.00 91.81 106 LEU A CA 1
ATOM 836 C C . LEU A 1 106 ? 3.103 -0.379 -0.957 1.00 91.81 106 LEU A C 1
ATOM 838 O O . LEU A 1 106 ? 2.620 0.667 -0.531 1.00 91.81 106 LEU A O 1
ATOM 842 N N . SER A 1 107 ? 4.352 -0.446 -1.413 1.00 90.19 107 SER A N 1
ATOM 843 C CA . SER A 1 107 ? 5.280 0.689 -1.386 1.00 90.19 107 SER A CA 1
ATOM 844 C C . SER A 1 107 ? 4.773 1.875 -2.212 1.00 90.19 107 SER A C 1
ATOM 846 O O . SER A 1 107 ? 4.763 3.001 -1.714 1.00 90.19 107 SER A O 1
ATOM 848 N N . ILE A 1 108 ? 4.285 1.640 -3.439 1.00 91.00 108 ILE A N 1
ATOM 849 C CA . ILE A 1 108 ? 3.686 2.694 -4.280 1.00 91.00 108 ILE A CA 1
ATOM 850 C C . ILE A 1 108 ? 2.473 3.309 -3.575 1.00 91.00 108 ILE A C 1
ATOM 852 O O . ILE A 1 108 ? 2.371 4.526 -3.441 1.00 91.00 108 ILE A O 1
ATOM 856 N N . THR A 1 109 ? 1.542 2.475 -3.119 1.00 92.44 109 THR A N 1
ATOM 857 C CA . THR A 1 109 ? 0.252 2.939 -2.592 1.00 92.44 109 THR A CA 1
ATOM 858 C C . THR A 1 109 ? 0.392 3.630 -1.239 1.00 92.44 109 THR A C 1
ATOM 860 O O . THR A 1 109 ? -0.290 4.620 -0.993 1.00 92.44 109 THR A O 1
ATOM 863 N N . VAL A 1 110 ? 1.325 3.196 -0.388 1.00 90.06 110 VAL A N 1
ATOM 864 C CA . VAL A 1 110 ? 1.702 3.921 0.833 1.00 90.06 110 VAL A CA 1
ATOM 865 C C . VAL A 1 110 ? 2.376 5.245 0.482 1.00 90.06 110 VAL A C 1
ATOM 867 O O . VAL A 1 110 ? 2.047 6.266 1.085 1.00 90.06 110 VAL A O 1
ATOM 870 N N . ALA A 1 111 ? 3.267 5.281 -0.511 1.00 88.25 111 ALA A N 1
ATOM 871 C CA . ALA A 1 111 ? 3.902 6.525 -0.941 1.00 88.25 111 ALA A CA 1
ATOM 872 C C . ALA A 1 111 ? 2.886 7.560 -1.463 1.00 88.25 111 ALA A C 1
ATOM 874 O O . ALA A 1 111 ? 3.023 8.743 -1.156 1.00 88.25 111 ALA A O 1
ATOM 875 N N . LEU A 1 112 ? 1.815 7.128 -2.140 1.00 89.56 112 LEU A N 1
ATOM 876 C CA . LEU A 1 112 ? 0.715 7.999 -2.586 1.00 89.56 112 LEU A CA 1
ATOM 877 C C . LEU A 1 112 ? -0.073 8.653 -1.435 1.00 89.56 112 LEU A C 1
ATOM 879 O O . LEU A 1 112 ? -0.730 9.668 -1.654 1.00 89.56 112 LEU A O 1
ATOM 883 N N . THR A 1 113 ? -0.008 8.113 -0.211 1.00 86.50 113 THR A N 1
ATOM 884 C CA . THR A 1 113 ? -0.660 8.720 0.972 1.00 86.50 113 THR A CA 1
ATOM 885 C C . THR A 1 113 ? 0.110 9.908 1.541 1.00 86.50 113 THR A C 1
ATOM 887 O O . THR A 1 113 ? -0.404 10.641 2.394 1.00 86.50 113 THR A O 1
ATOM 890 N N . ARG A 1 114 ? 1.367 10.091 1.119 1.00 79.50 114 ARG A N 1
ATOM 891 C CA . ARG A 1 114 ? 2.242 11.129 1.658 1.00 79.50 114 ARG A CA 1
ATOM 892 C C . ARG A 1 114 ? 1.779 12.505 1.207 1.00 79.50 114 ARG A C 1
ATOM 894 O O . ARG A 1 114 ? 1.205 12.694 0.139 1.00 79.50 114 ARG A O 1
ATOM 901 N N . LYS A 1 115 ? 2.025 13.487 2.069 1.00 64.69 115 LYS A N 1
ATOM 902 C CA . LYS A 1 115 ? 1.694 14.882 1.798 1.00 64.69 115 LYS A CA 1
ATOM 903 C C . LYS A 1 115 ? 2.649 15.422 0.730 1.00 64.69 115 LYS A C 1
ATOM 905 O O . LYS A 1 115 ? 3.855 15.215 0.848 1.00 64.69 115 LYS A O 1
ATOM 910 N N . ASP A 1 116 ? 2.121 16.122 -0.274 1.00 56.34 116 ASP A N 1
ATOM 911 C CA . ASP A 1 116 ? 2.937 16.747 -1.318 1.00 56.34 116 ASP A CA 1
ATOM 912 C C . ASP A 1 116 ? 3.899 17.774 -0.696 1.00 56.34 116 ASP A C 1
ATOM 914 O O . ASP A 1 116 ? 3.503 18.868 -0.278 1.00 56.34 116 ASP A O 1
ATOM 918 N N . VAL A 1 117 ? 5.187 17.420 -0.656 1.00 49.56 117 VAL A N 1
ATOM 919 C CA . VAL A 1 117 ? 6.282 18.218 -0.070 1.00 49.56 117 VAL A CA 1
ATOM 920 C C . VAL A 1 117 ? 6.408 19.597 -0.740 1.00 49.56 117 VAL A C 1
ATOM 922 O O . VAL A 1 117 ? 6.861 20.566 -0.130 1.00 49.56 117 VAL A O 1
ATOM 925 N N . VAL A 1 118 ? 5.938 19.727 -1.983 1.00 43.84 118 VAL A N 1
ATOM 926 C CA . VAL A 1 118 ? 6.014 20.962 -2.780 1.00 43.84 118 VAL A CA 1
ATOM 927 C C . VAL A 1 118 ? 5.201 22.110 -2.158 1.00 43.84 118 VAL A C 1
ATOM 929 O O . VAL A 1 118 ? 5.615 23.269 -2.244 1.00 43.84 118 VAL A O 1
ATOM 932 N N . SER A 1 119 ? 4.105 21.805 -1.455 1.00 34.06 119 SER A N 1
ATOM 933 C CA . SER A 1 119 ? 3.186 22.804 -0.884 1.00 34.06 119 SER A CA 1
ATOM 934 C C . SER A 1 119 ? 3.745 23.575 0.327 1.00 34.06 119 SER A C 1
ATOM 936 O O . SER A 1 119 ? 3.333 24.708 0.579 1.00 34.06 119 SER A O 1
ATOM 938 N N . ASP A 1 120 ? 4.724 23.022 1.053 1.00 34.03 120 ASP A N 1
ATOM 939 C CA . ASP A 1 120 ? 5.327 23.696 2.215 1.00 34.03 120 ASP A CA 1
ATOM 940 C C . ASP A 1 120 ? 6.429 24.694 1.821 1.00 34.03 120 ASP A C 1
ATOM 942 O O . ASP A 1 120 ? 6.697 25.665 2.539 1.00 34.03 120 ASP A O 1
ATOM 946 N N . SER A 1 121 ? 7.050 24.506 0.653 1.00 35.50 121 SER A N 1
ATOM 947 C CA . SER A 1 121 ? 8.110 25.396 0.163 1.00 35.50 121 SER A CA 1
ATOM 948 C C . SER A 1 121 ? 7.581 26.757 -0.319 1.00 35.50 121 SER A C 1
ATOM 950 O O . SER A 1 121 ? 8.265 27.774 -0.170 1.00 35.50 121 SER A O 1
ATOM 952 N N . SER A 1 122 ? 6.344 26.804 -0.832 1.00 33.44 122 SER A N 1
ATOM 953 C CA . SER A 1 122 ? 5.677 28.040 -1.259 1.00 33.44 122 SER A CA 1
ATOM 954 C C . SER A 1 122 ? 5.127 28.837 -0.073 1.00 33.44 122 SER A C 1
ATOM 956 O O . SER A 1 122 ? 5.330 30.049 -0.016 1.00 33.44 122 SER A O 1
ATOM 958 N N . ARG A 1 123 ? 4.553 28.168 0.940 1.00 33.09 123 ARG A N 1
ATOM 959 C CA . ARG A 1 123 ? 4.061 28.825 2.168 1.00 33.09 123 ARG A CA 1
ATOM 960 C C . ARG A 1 123 ? 5.177 29.449 3.007 1.00 33.09 123 ARG A C 1
ATOM 962 O O . ARG A 1 123 ? 4.976 30.504 3.607 1.00 33.09 123 ARG A O 1
ATOM 969 N N . LYS A 1 124 ? 6.374 28.845 3.032 1.00 35.66 124 LYS A N 1
ATOM 970 C CA . LYS A 1 124 ? 7.551 29.456 3.680 1.00 35.66 124 LYS A CA 1
ATOM 971 C C . LYS A 1 124 ? 8.066 30.688 2.928 1.00 35.66 124 LYS A C 1
ATOM 973 O O . LYS A 1 124 ? 8.513 31.629 3.576 1.00 35.66 124 LYS A O 1
ATOM 978 N N . LYS A 1 125 ? 7.963 30.722 1.592 1.00 38.56 125 LYS A N 1
ATOM 979 C CA . LYS A 1 125 ? 8.338 31.898 0.783 1.00 38.56 125 LYS A CA 1
ATOM 980 C C . LYS A 1 125 ? 7.328 33.045 0.887 1.00 38.56 125 LYS A C 1
ATOM 982 O O . LYS A 1 125 ? 7.748 34.197 0.876 1.00 38.56 125 LYS A O 1
ATOM 987 N N . GLU A 1 126 ? 6.036 32.760 1.050 1.00 34.97 126 GLU A N 1
ATOM 988 C CA . GLU A 1 126 ? 5.016 33.794 1.294 1.00 34.97 126 GLU A CA 1
ATOM 989 C C . GLU A 1 126 ? 5.138 34.428 2.684 1.00 34.97 126 GLU A C 1
ATOM 991 O O . GLU A 1 126 ? 5.070 35.651 2.805 1.00 34.97 126 GLU A O 1
ATOM 996 N N . LYS A 1 127 ? 5.423 33.638 3.730 1.00 32.53 127 LYS A N 1
ATOM 997 C CA . LYS A 1 127 ? 5.679 34.189 5.074 1.00 32.53 127 LYS A CA 1
ATOM 998 C C . LYS A 1 127 ? 6.927 35.073 5.147 1.00 32.53 127 LYS A C 1
ATOM 1000 O O . LYS A 1 127 ? 6.964 35.965 5.984 1.00 32.53 127 LYS A O 1
ATOM 1005 N N . LEU A 1 128 ? 7.915 34.862 4.273 1.00 33.06 128 LEU A N 1
ATOM 1006 C CA . LEU A 1 128 ? 9.131 35.683 4.224 1.00 33.06 128 LEU A CA 1
ATOM 1007 C C . LEU A 1 128 ? 8.958 36.990 3.427 1.00 33.06 128 LEU A C 1
ATOM 1009 O O . LEU A 1 128 ? 9.815 37.862 3.504 1.00 33.06 128 LEU A O 1
ATOM 1013 N N . ARG A 1 129 ? 7.876 37.128 2.646 1.00 31.27 129 ARG A N 1
ATOM 1014 C CA . ARG A 1 129 ? 7.618 38.314 1.809 1.00 31.27 129 ARG A CA 1
ATOM 1015 C C . ARG A 1 129 ? 6.710 39.360 2.459 1.00 31.27 129 ARG A C 1
ATOM 1017 O O . ARG A 1 129 ? 6.700 40.490 1.988 1.00 31.27 129 ARG A O 1
ATOM 1024 N N . ASN A 1 130 ? 6.008 39.013 3.539 1.00 33.66 130 ASN A N 1
ATOM 1025 C CA . ASN A 1 130 ? 5.022 39.895 4.179 1.00 33.66 130 ASN A CA 1
ATOM 1026 C C . ASN A 1 130 ? 5.482 40.526 5.505 1.00 33.66 130 ASN A C 1
ATOM 1028 O O . ASN A 1 130 ? 4.666 41.099 6.220 1.00 33.66 130 ASN A O 1
ATOM 1032 N N . SER A 1 131 ? 6.774 40.479 5.837 1.00 32.44 131 SER A N 1
ATOM 1033 C CA . SER A 1 131 ? 7.338 41.260 6.945 1.00 32.44 131 SER A CA 1
ATOM 1034 C C . SER A 1 131 ? 8.015 42.526 6.419 1.00 32.44 131 SER A C 1
ATOM 1036 O O . SER A 1 131 ? 9.235 42.605 6.392 1.00 32.44 131 SER A O 1
ATOM 1038 N N . ASN A 1 132 ? 7.222 43.483 5.947 1.00 30.88 132 ASN A N 1
ATOM 1039 C CA . ASN A 1 132 ? 7.597 44.897 5.880 1.00 30.88 132 ASN A CA 1
ATOM 1040 C C . ASN A 1 132 ? 6.298 45.705 5.935 1.00 30.88 132 ASN A C 1
ATOM 1042 O O . ASN A 1 132 ? 5.652 45.957 4.921 1.00 30.88 132 ASN A O 1
ATOM 1046 N N . SER A 1 133 ? 5.884 46.022 7.159 1.00 31.70 133 SER A N 1
ATOM 1047 C CA . SER A 1 133 ? 4.717 46.836 7.485 1.00 31.70 133 SER A CA 1
ATOM 1048 C C . SER A 1 133 ? 5.162 48.190 8.033 1.00 31.70 133 SER A C 1
ATOM 1050 O O . SER A 1 133 ? 5.809 48.214 9.074 1.00 31.70 133 SER A O 1
ATOM 1052 N N . GLN A 1 134 ? 4.757 49.270 7.368 1.00 32.16 134 GLN A N 1
ATOM 1053 C CA . GLN A 1 134 ? 4.476 50.626 7.880 1.00 32.16 134 GLN A CA 1
ATOM 1054 C C . GLN A 1 134 ? 3.651 51.304 6.765 1.00 32.16 134 GLN A C 1
ATOM 1056 O O . GLN A 1 134 ? 4.002 51.141 5.602 1.00 32.16 134 GLN A O 1
ATOM 1061 N N . ASP A 1 135 ? 2.530 52.001 6.939 1.00 28.86 135 ASP A N 1
ATOM 1062 C CA . ASP A 1 135 ? 1.769 52.501 8.085 1.00 28.86 135 ASP A CA 1
ATOM 1063 C C . ASP A 1 135 ? 0.275 52.628 7.663 1.00 28.86 135 ASP A C 1
ATOM 1065 O O . ASP A 1 135 ? -0.053 52.679 6.478 1.00 28.86 135 ASP A O 1
ATOM 1069 N N . GLN A 1 136 ? -0.630 52.639 8.648 1.00 30.58 136 GLN A N 1
ATOM 1070 C CA . GLN A 1 136 ? -2.102 52.852 8.593 1.00 30.58 136 GLN A CA 1
ATOM 1071 C C . GLN A 1 136 ? -2.524 54.277 8.105 1.00 30.58 136 GLN A C 1
ATOM 1073 O O . GLN A 1 136 ? -1.614 55.074 7.890 1.00 30.58 136 GLN A O 1
ATOM 1078 N N . PRO A 1 137 ? -3.829 54.701 8.020 1.00 37.69 137 PRO A N 1
ATOM 1079 C CA . PRO A 1 137 ? -5.094 54.068 8.475 1.00 37.69 137 PRO A CA 1
ATOM 1080 C C . PRO A 1 137 ? -6.358 54.171 7.557 1.00 37.69 137 PRO A C 1
ATOM 1082 O O . PRO A 1 137 ? -6.475 55.000 6.664 1.00 37.69 137 PRO A O 1
ATOM 1085 N N . VAL A 1 138 ? -7.333 53.306 7.886 1.00 35.53 138 VAL A N 1
ATOM 1086 C CA . VAL A 1 138 ? -8.822 53.406 7.909 1.00 35.53 138 VAL A CA 1
ATOM 1087 C C . VAL A 1 138 ? -9.550 54.546 7.156 1.00 35.53 138 VAL A C 1
ATOM 1089 O O . VAL A 1 138 ? -9.400 55.714 7.497 1.00 35.53 138 VAL A O 1
ATOM 1092 N N . SER A 1 139 ? -10.516 54.185 6.290 1.00 24.38 139 SER A N 1
ATOM 1093 C CA . SER A 1 139 ? -11.746 54.966 6.036 1.00 24.38 139 SER A CA 1
ATOM 1094 C C . SER A 1 139 ? -12.894 54.087 5.493 1.00 24.38 139 SER A C 1
ATOM 1096 O O . SER A 1 139 ? -12.693 52.958 5.059 1.00 24.38 139 SER A O 1
ATOM 1098 N N . LEU A 1 140 ? -14.101 54.630 5.607 1.00 25.91 140 LEU A N 1
ATOM 1099 C CA . LEU A 1 140 ? -15.438 54.060 5.772 1.00 25.91 140 LEU A CA 1
ATOM 1100 C C . LEU A 1 140 ? -16.272 53.975 4.463 1.00 25.91 140 LEU A C 1
ATOM 1102 O O . LEU A 1 140 ? -16.143 54.839 3.606 1.00 25.91 140 LEU A O 1
ATOM 1106 N N . LEU A 1 141 ? -17.234 53.029 4.453 1.00 25.80 141 LEU A N 1
ATOM 1107 C CA . LEU A 1 141 ? -18.591 53.051 3.836 1.00 25.80 141 LEU A CA 1
ATOM 1108 C C . LEU A 1 141 ? -18.831 52.761 2.324 1.00 25.80 141 LEU A C 1
ATOM 1110 O O . LEU A 1 141 ? -18.295 53.447 1.468 1.00 25.80 141 LEU A O 1
ATOM 1114 N N . TYR A 1 142 ? -19.792 51.827 2.103 1.00 26.14 142 TYR A N 1
ATOM 1115 C CA . TYR A 1 142 ? -20.841 51.682 1.046 1.00 26.14 142 TYR A CA 1
ATOM 1116 C C . TYR A 1 142 ? -20.416 51.678 -0.454 1.00 26.14 142 TYR A C 1
ATOM 1118 O O . TYR A 1 142 ? -19.435 52.293 -0.824 1.00 26.14 142 TYR A O 1
ATOM 1126 N N . THR A 1 143 ? -21.035 51.000 -1.436 1.00 23.52 143 THR A N 1
ATOM 1127 C CA . THR A 1 143 ? -22.401 50.486 -1.687 1.00 23.52 143 THR A CA 1
ATOM 1128 C C . THR A 1 143 ? -22.348 49.521 -2.896 1.00 23.52 143 THR A C 1
ATOM 1130 O O . THR A 1 143 ? -21.565 49.744 -3.811 1.00 23.52 143 THR A O 1
ATOM 1133 N N . ASP A 1 144 ? -23.208 48.500 -2.875 1.00 24.20 144 ASP A N 1
ATOM 1134 C CA . ASP A 1 144 ? -24.076 47.987 -3.959 1.00 24.20 144 ASP A CA 1
ATOM 1135 C C . ASP A 1 144 ? -23.572 47.805 -5.416 1.00 24.20 144 ASP A C 1
ATOM 1137 O O . ASP A 1 144 ? -23.193 48.761 -6.086 1.00 24.20 144 ASP A O 1
ATOM 1141 N N . SER A 1 145 ? -23.710 46.580 -5.949 1.00 24.06 145 SER A N 1
ATOM 1142 C CA . SER A 1 145 ? -24.248 46.320 -7.301 1.00 24.06 145 SER A CA 1
ATOM 1143 C C . SER A 1 145 ? -24.392 44.812 -7.566 1.00 24.06 145 SER A C 1
ATOM 1145 O O . SER A 1 145 ? -23.444 44.029 -7.459 1.00 24.06 145 SER A O 1
ATOM 1147 N N . CYS A 1 146 ? -25.620 44.429 -7.907 1.00 27.12 146 CYS A N 1
ATOM 1148 C CA . CYS A 1 146 ? -26.093 43.095 -8.242 1.00 27.12 146 CYS A CA 1
ATOM 1149 C C . CYS A 1 146 ? -25.630 42.554 -9.612 1.00 27.12 146 CYS A C 1
ATOM 1151 O O . CYS A 1 146 ? -25.311 43.287 -10.540 1.00 27.12 146 CYS A O 1
ATOM 1153 N N . GLU A 1 147 ? -25.775 41.227 -9.710 1.00 25.02 147 GLU A N 1
ATOM 1154 C CA . GLU A 1 147 ? -26.038 40.409 -10.905 1.00 25.02 147 GLU A CA 1
ATOM 1155 C C . GLU A 1 147 ? -24.879 39.905 -11.790 1.00 25.02 147 GLU A C 1
ATOM 1157 O O . GLU A 1 147 ? -24.256 40.604 -12.583 1.00 25.02 147 GLU A O 1
ATOM 1162 N N . GLY A 1 148 ? -24.737 38.568 -11.783 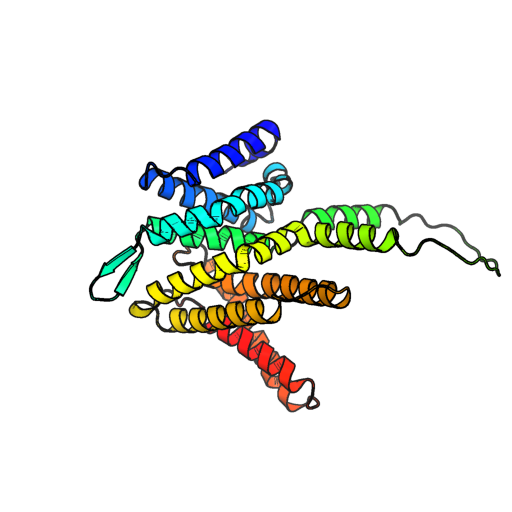1.00 32.12 148 GLY A N 1
ATOM 1163 C CA . GLY A 1 148 ? -24.928 37.862 -13.050 1.00 32.12 148 GLY A CA 1
ATOM 1164 C C . GLY A 1 148 ? -23.851 36.903 -13.556 1.00 32.12 148 GLY A C 1
ATOM 1165 O O . GLY A 1 148 ? -23.727 36.812 -14.767 1.00 32.12 148 GLY A O 1
ATOM 1166 N N . LYS A 1 149 ? -23.086 36.152 -12.738 1.00 31.50 149 LYS A N 1
ATOM 1167 C CA . LYS A 1 149 ? -22.239 35.035 -13.254 1.00 31.50 149 LYS A CA 1
ATOM 1168 C C . LYS A 1 149 ? -22.089 33.856 -12.281 1.00 31.50 149 LYS A C 1
ATOM 1170 O O . LYS A 1 149 ? -21.017 33.622 -11.731 1.00 31.50 149 LYS A O 1
ATOM 1175 N N . VAL A 1 150 ? -23.156 33.079 -12.078 1.00 35.28 150 VAL A N 1
ATOM 1176 C CA . VAL A 1 150 ? -23.149 31.922 -11.149 1.00 35.28 150 VAL A CA 1
ATOM 1177 C C . VAL A 1 150 ? -22.674 30.604 -11.797 1.00 35.28 150 VAL A C 1
ATOM 1179 O O . VAL A 1 150 ? -22.313 29.679 -11.081 1.00 35.28 150 VAL A O 1
ATOM 1182 N N . LYS A 1 151 ? -22.550 30.490 -13.130 1.00 35.66 151 LYS A N 1
ATOM 1183 C CA . LYS A 1 151 ? -22.236 29.189 -13.772 1.00 35.66 151 LYS A CA 1
ATOM 1184 C C . LYS A 1 151 ? -20.767 28.886 -14.108 1.00 35.66 151 LYS A C 1
ATOM 1186 O O . LYS A 1 151 ? -20.451 27.727 -14.337 1.00 35.66 151 LYS A O 1
ATOM 1191 N N . GLU A 1 152 ? -19.850 29.855 -14.095 1.00 32.62 152 GLU A N 1
ATOM 1192 C CA . GLU A 1 152 ? -18.436 29.601 -14.466 1.00 32.62 152 GLU A CA 1
ATOM 1193 C C . GLU A 1 152 ? -17.476 29.450 -13.275 1.00 32.62 152 GLU A C 1
ATOM 1195 O O . GLU A 1 152 ? -16.362 28.939 -13.426 1.00 32.62 152 GLU A O 1
ATOM 1200 N N . LYS A 1 153 ? -17.882 29.884 -12.076 1.00 31.86 153 LYS A N 1
ATOM 1201 C CA . LYS A 1 153 ? -17.006 29.886 -10.894 1.00 31.86 153 LYS A CA 1
ATOM 1202 C C . LYS A 1 153 ? -16.925 28.501 -10.235 1.00 31.86 153 LYS A C 1
ATOM 1204 O O . LYS A 1 153 ? -15.838 28.094 -9.840 1.00 31.86 153 LYS A O 1
ATOM 1209 N N . ALA A 1 154 ? -18.024 27.742 -10.219 1.00 38.03 154 ALA A N 1
ATOM 1210 C CA . ALA A 1 154 ? -18.097 26.410 -9.608 1.00 38.03 154 ALA A CA 1
ATOM 1211 C C . ALA A 1 154 ? -17.177 25.376 -10.294 1.00 38.03 154 ALA A C 1
ATOM 1213 O O . ALA A 1 154 ? -16.421 24.666 -9.628 1.00 38.03 154 ALA A O 1
ATOM 1214 N N . THR A 1 155 ? -17.136 25.359 -11.630 1.00 34.16 155 THR A N 1
ATOM 1215 C CA . THR A 1 155 ? -16.296 24.431 -12.413 1.00 34.16 155 THR A CA 1
ATOM 1216 C C . THR A 1 155 ? -14.797 24.734 -12.263 1.00 34.16 155 THR A C 1
ATOM 1218 O O . THR A 1 155 ? -13.958 23.828 -12.224 1.00 34.16 155 THR A O 1
ATOM 1221 N N . ARG A 1 156 ? -14.430 26.015 -12.110 1.00 32.28 156 ARG A N 1
ATOM 1222 C CA . ARG A 1 156 ? -13.041 26.429 -11.845 1.00 32.28 156 ARG A CA 1
ATOM 1223 C C . ARG A 1 156 ? -12.598 26.080 -10.426 1.00 32.28 156 ARG A C 1
ATOM 1225 O O . ARG A 1 156 ? -11.488 25.586 -10.258 1.00 32.28 156 ARG A O 1
ATOM 1232 N N . THR A 1 157 ? -13.456 26.251 -9.424 1.00 37.22 157 THR A N 1
ATOM 1233 C CA . THR A 1 157 ? -13.115 25.907 -8.038 1.00 37.22 157 THR A CA 1
ATOM 1234 C C . THR A 1 157 ? -12.995 24.394 -7.840 1.00 37.22 157 THR A C 1
ATOM 1236 O O . THR A 1 157 ? -12.025 23.957 -7.232 1.00 37.22 157 THR A O 1
ATOM 1239 N N . SER A 1 158 ? -13.878 23.586 -8.440 1.00 42.34 158 SER A N 1
ATOM 1240 C CA . SER A 1 158 ? -13.793 22.114 -8.407 1.00 42.34 158 SER A CA 1
ATOM 1241 C C . SER A 1 158 ? -12.517 21.569 -9.083 1.00 42.34 158 SER A C 1
ATOM 1243 O O . SER A 1 158 ? -11.820 20.716 -8.530 1.00 42.34 158 SER A O 1
ATOM 1245 N N . SER A 1 159 ? -12.127 22.129 -10.237 1.00 45.44 159 SER A N 1
ATOM 1246 C CA . SER A 1 159 ? -10.927 21.689 -10.975 1.00 45.44 159 SER A CA 1
ATOM 1247 C C . SER A 1 159 ? -9.591 22.130 -10.363 1.00 45.44 159 SER A C 1
ATOM 1249 O O . SER A 1 159 ? -8.583 21.445 -10.536 1.00 45.44 159 SER A O 1
ATOM 1251 N N . VAL A 1 160 ? -9.557 23.252 -9.639 1.00 48.19 160 VAL A N 1
ATOM 1252 C CA . VAL A 1 160 ? -8.391 23.658 -8.833 1.00 48.19 160 VAL A CA 1
ATOM 1253 C C . VAL A 1 160 ? -8.317 22.822 -7.549 1.00 48.19 160 VAL A C 1
ATOM 1255 O O . VAL A 1 160 ? -7.227 22.468 -7.109 1.00 48.19 160 VAL A O 1
ATOM 1258 N N . PHE A 1 161 ? -9.470 22.435 -6.998 1.00 48.06 161 PHE A N 1
ATOM 1259 C CA . PHE A 1 161 ? -9.596 21.679 -5.755 1.00 48.06 161 PHE A CA 1
ATOM 1260 C C . PHE A 1 161 ? -9.162 20.203 -5.879 1.00 48.06 161 PHE A C 1
ATOM 1262 O O . PHE A 1 161 ? -8.454 19.694 -5.014 1.00 48.06 161 PHE A O 1
ATOM 1269 N N . LEU A 1 162 ? -9.490 19.522 -6.984 1.00 53.91 162 LEU A N 1
ATOM 1270 C CA . LEU A 1 162 ? -9.019 18.151 -7.247 1.00 53.91 162 LEU A CA 1
ATOM 1271 C C . LEU A 1 162 ? -7.508 18.073 -7.541 1.00 53.91 162 LEU A C 1
ATOM 1273 O O . LEU A 1 162 ? -6.884 17.042 -7.290 1.00 53.91 162 LEU A O 1
ATOM 1277 N N . LYS A 1 163 ? -6.895 19.163 -8.029 1.00 55.06 163 LYS A N 1
ATOM 1278 C CA . LYS A 1 163 ? -5.445 19.225 -8.289 1.00 55.06 163 LYS A CA 1
ATOM 1279 C C . LYS A 1 163 ? -4.603 19.205 -7.010 1.00 55.06 163 LYS A C 1
ATOM 1281 O O . LYS A 1 163 ? -3.505 18.659 -7.049 1.00 55.06 163 LYS A O 1
ATOM 1286 N N . ASP A 1 164 ? -5.121 19.738 -5.902 1.00 58.56 164 ASP A N 1
ATOM 1287 C CA . ASP A 1 164 ? -4.456 19.738 -4.583 1.00 58.56 164 ASP A CA 1
ATOM 1288 C C . ASP A 1 164 ? -4.401 18.335 -3.943 1.00 58.56 164 ASP A C 1
ATOM 1290 O O . ASP A 1 164 ? -3.602 18.064 -3.054 1.00 58.56 164 ASP A O 1
ATOM 1294 N N . MET A 1 165 ? -5.229 17.405 -4.428 1.00 66.50 165 MET A N 1
ATOM 1295 C CA . MET A 1 165 ? -5.349 16.036 -3.912 1.00 66.50 165 MET A CA 1
ATOM 1296 C C . MET A 1 165 ? -4.737 14.992 -4.858 1.00 66.50 165 MET A C 1
ATOM 1298 O O . MET A 1 165 ? -5.016 13.802 -4.724 1.00 66.50 165 MET A O 1
ATOM 1302 N N . GLY A 1 166 ? -3.926 15.421 -5.831 1.00 75.62 166 GLY A N 1
ATOM 1303 C CA . GLY A 1 166 ? -3.591 14.636 -7.021 1.00 75.62 166 GLY A CA 1
ATOM 1304 C C . GLY A 1 166 ? -3.056 13.222 -6.761 1.00 75.62 166 GLY A C 1
ATOM 1305 O O . GLY A 1 166 ? -3.471 12.292 -7.443 1.00 75.62 166 GLY A O 1
ATOM 1306 N N . THR A 1 167 ? -2.169 13.023 -5.784 1.00 81.94 167 THR A N 1
ATOM 1307 C CA . THR A 1 167 ? -1.636 11.688 -5.429 1.00 81.94 167 THR A CA 1
ATOM 1308 C C . THR A 1 167 ? -2.647 10.822 -4.683 1.00 81.94 167 THR A C 1
ATOM 1310 O O . THR A 1 167 ? -2.757 9.625 -4.943 1.00 81.94 167 THR A O 1
ATOM 1313 N N . LYS A 1 168 ? -3.441 11.432 -3.802 1.00 87.94 168 LYS A N 1
ATOM 1314 C CA . LYS A 1 168 ? -4.491 10.751 -3.035 1.00 87.94 168 LYS A CA 1
ATOM 1315 C C . LYS A 1 168 ? -5.654 10.314 -3.919 1.00 87.94 168 LYS A C 1
ATOM 1317 O O . LYS A 1 168 ? -6.257 9.279 -3.658 1.00 87.94 168 LYS A O 1
ATOM 1322 N N . LEU A 1 169 ? -5.948 11.076 -4.973 1.00 86.44 169 LEU A N 1
ATOM 1323 C CA . LEU A 1 169 ? -6.936 10.691 -5.975 1.00 86.44 169 LEU A CA 1
ATOM 1324 C C . LEU A 1 169 ? -6.489 9.434 -6.733 1.00 86.44 169 LEU A C 1
ATOM 1326 O O . LEU A 1 169 ? -7.279 8.514 -6.882 1.00 86.44 169 LEU A O 1
ATOM 1330 N N . LEU A 1 170 ? -5.206 9.333 -7.101 1.00 88.56 170 LEU A N 1
ATOM 1331 C CA . LEU A 1 170 ? -4.672 8.115 -7.729 1.00 88.56 170 LEU A CA 1
ATOM 1332 C C . LEU A 1 170 ? -4.812 6.896 -6.815 1.00 88.56 170 LEU A C 1
ATOM 1334 O O . LEU A 1 170 ? -5.146 5.812 -7.278 1.00 88.56 170 LEU A O 1
ATOM 1338 N N . LEU A 1 171 ? -4.578 7.063 -5.510 1.00 90.88 171 LEU A N 1
ATOM 1339 C CA . LEU A 1 171 ? -4.806 5.987 -4.546 1.00 90.88 171 LEU A CA 1
ATOM 1340 C C . LEU A 1 171 ? -6.274 5.537 -4.540 1.00 90.88 171 LEU A C 1
ATOM 1342 O O . LEU A 1 171 ? -6.546 4.339 -4.493 1.00 90.88 171 LEU A O 1
ATOM 1346 N N . TRP A 1 172 ? -7.205 6.491 -4.600 1.00 91.44 172 TRP A N 1
ATOM 1347 C CA . TRP A 1 172 ? -8.637 6.216 -4.685 1.00 91.44 172 TRP A CA 1
ATOM 1348 C C . TRP A 1 172 ? -9.015 5.485 -5.980 1.00 91.44 172 TRP A C 1
ATOM 1350 O O . TRP A 1 172 ? -9.768 4.515 -5.934 1.00 91.44 172 TRP A O 1
ATOM 1360 N N . ASP A 1 173 ? -8.432 5.866 -7.117 1.00 90.62 173 ASP A N 1
ATOM 1361 C CA . ASP A 1 173 ? -8.652 5.192 -8.406 1.00 90.62 173 ASP A CA 1
ATOM 1362 C C . ASP A 1 173 ? -8.181 3.725 -8.393 1.00 90.62 173 ASP A C 1
ATOM 1364 O O . ASP A 1 173 ? -8.712 2.882 -9.118 1.00 90.62 173 ASP A O 1
ATOM 1368 N N . HIS A 1 174 ? -7.212 3.403 -7.532 1.00 91.88 174 HIS A N 1
ATOM 1369 C CA . HIS A 1 174 ? -6.700 2.051 -7.308 1.00 91.88 174 HIS A CA 1
ATOM 1370 C C . HIS A 1 174 ? -7.394 1.310 -6.151 1.00 91.88 174 HIS A C 1
ATOM 1372 O O . HIS A 1 174 ? -6.912 0.268 -5.713 1.00 91.88 174 HIS A O 1
ATOM 1378 N N . MET A 1 175 ? -8.534 1.787 -5.645 1.00 91.50 175 MET A N 1
ATOM 1379 C CA . MET A 1 175 ? -9.217 1.154 -4.509 1.00 91.50 175 MET A CA 1
ATOM 1380 C C . MET A 1 175 ? -9.611 -0.308 -4.774 1.00 91.50 175 MET A C 1
ATOM 1382 O O . MET A 1 175 ? -9.421 -1.167 -3.912 1.00 91.50 175 MET A O 1
ATOM 1386 N N . ASP A 1 176 ? -10.106 -0.614 -5.974 1.00 92.62 176 ASP A N 1
ATOM 1387 C CA . ASP A 1 176 ? -10.454 -1.987 -6.359 1.00 92.62 176 ASP A CA 1
ATOM 1388 C C . ASP A 1 176 ? -9.190 -2.874 -6.450 1.00 92.62 176 ASP A C 1
ATOM 1390 O O . ASP A 1 176 ? -9.193 -4.027 -6.010 1.00 92.62 176 ASP A O 1
ATOM 1394 N N . ASP A 1 177 ? -8.072 -2.303 -6.908 1.00 93.94 177 ASP A N 1
ATOM 1395 C CA . ASP A 1 177 ? -6.763 -2.964 -6.949 1.00 93.94 177 ASP A CA 1
ATOM 1396 C C . ASP A 1 177 ? -6.241 -3.270 -5.524 1.00 93.94 177 ASP A C 1
ATOM 1398 O O . ASP A 1 177 ? -5.720 -4.361 -5.268 1.00 93.94 177 ASP A O 1
ATOM 1402 N N . LEU A 1 178 ? -6.447 -2.357 -4.562 1.00 93.88 178 LEU A N 1
ATOM 1403 C CA . LEU A 1 178 ? -6.116 -2.568 -3.145 1.00 93.88 178 LEU A CA 1
ATOM 1404 C C . LEU A 1 178 ? -6.933 -3.702 -2.519 1.00 93.88 178 LEU A C 1
ATOM 1406 O O . LEU A 1 178 ? -6.391 -4.513 -1.766 1.00 93.88 178 LEU A O 1
ATOM 1410 N N . ILE A 1 179 ? -8.228 -3.786 -2.835 1.00 94.12 179 ILE A N 1
ATOM 1411 C CA . ILE A 1 179 ? -9.103 -4.864 -2.352 1.00 94.12 179 ILE A CA 1
ATOM 1412 C C . ILE A 1 179 ? -8.571 -6.225 -2.824 1.00 94.12 179 ILE A C 1
ATOM 1414 O O . ILE A 1 179 ? -8.484 -7.167 -2.028 1.00 94.12 179 ILE A O 1
ATOM 1418 N N . ILE A 1 180 ? -8.156 -6.327 -4.091 1.00 93.88 180 ILE A N 1
ATOM 1419 C CA . ILE A 1 180 ? -7.563 -7.550 -4.652 1.00 93.88 180 ILE A CA 1
ATOM 1420 C C . ILE A 1 180 ? -6.246 -7.891 -3.940 1.00 93.88 180 ILE A C 1
ATOM 1422 O O . ILE A 1 180 ? -6.051 -9.038 -3.522 1.00 93.88 180 ILE A O 1
ATOM 1426 N N . LEU A 1 181 ? -5.365 -6.903 -3.760 1.00 93.75 181 LEU A N 1
ATOM 1427 C CA . LEU A 1 181 ? -4.080 -7.058 -3.073 1.00 93.75 181 LEU A CA 1
ATOM 1428 C C . LEU A 1 181 ? -4.255 -7.593 -1.646 1.00 93.75 181 LEU A C 1
ATOM 1430 O O . LEU A 1 181 ? -3.698 -8.637 -1.302 1.00 93.75 181 LEU A O 1
ATOM 1434 N N . VAL A 1 182 ? -5.068 -6.922 -0.825 1.00 92.56 182 VAL A N 1
ATOM 1435 C CA . VAL A 1 182 ? -5.315 -7.318 0.572 1.00 92.56 182 VAL A CA 1
ATOM 1436 C C . VAL A 1 182 ? -5.971 -8.700 0.634 1.00 92.56 182 VAL A C 1
ATOM 1438 O O . VAL A 1 182 ? -5.619 -9.519 1.487 1.00 92.56 182 VAL A O 1
ATOM 1441 N N . GLY A 1 183 ? -6.868 -9.017 -0.306 1.00 92.12 183 GLY A N 1
ATOM 1442 C CA . GLY A 1 183 ? -7.462 -10.349 -0.436 1.00 92.12 183 GLY A CA 1
ATOM 1443 C C . GLY A 1 183 ? -6.426 -11.458 -0.667 1.00 92.12 183 GLY A C 1
ATOM 1444 O O . GLY A 1 183 ? -6.496 -12.516 -0.027 1.00 92.12 183 GLY A O 1
ATOM 1445 N N . ARG A 1 184 ? -5.428 -11.215 -1.526 1.00 90.25 184 ARG A N 1
ATOM 1446 C CA . ARG A 1 184 ? -4.314 -12.151 -1.770 1.00 90.25 184 ARG A CA 1
ATOM 1447 C C . ARG A 1 184 ? -3.418 -12.292 -0.544 1.00 90.25 184 ARG A C 1
ATOM 1449 O O . ARG A 1 184 ? -3.188 -13.414 -0.094 1.00 90.25 184 ARG A O 1
ATOM 1456 N N . LEU A 1 185 ? -3.005 -11.178 0.061 1.00 89.62 185 LEU A N 1
ATOM 1457 C CA . LEU A 1 185 ? -2.178 -11.174 1.273 1.00 89.62 185 LEU A CA 1
ATOM 1458 C C . LEU A 1 185 ? -2.845 -11.934 2.430 1.00 89.62 185 LEU A C 1
ATOM 1460 O O . LEU A 1 185 ? -2.186 -12.705 3.136 1.00 89.62 185 LEU A O 1
ATOM 1464 N N . LYS A 1 186 ? -4.166 -11.776 2.595 1.00 89.94 186 LYS A N 1
ATOM 1465 C CA . LYS A 1 186 ? -4.961 -12.520 3.583 1.00 89.94 186 LYS A CA 1
ATOM 1466 C C . LYS A 1 186 ? -4.856 -14.024 3.337 1.00 89.94 186 LYS A C 1
ATOM 1468 O O . LYS A 1 186 ? -4.603 -14.791 4.265 1.00 89.94 186 LYS A O 1
ATOM 1473 N N . THR A 1 187 ? -5.025 -14.439 2.084 1.00 88.94 187 THR A N 1
ATOM 1474 C CA . THR A 1 187 ? -4.982 -15.850 1.679 1.00 88.94 187 THR A CA 1
ATOM 1475 C C . THR A 1 187 ? -3.614 -16.467 1.970 1.00 88.94 187 THR A C 1
ATOM 1477 O O . THR A 1 187 ? -3.546 -17.525 2.596 1.00 88.94 187 THR A O 1
ATOM 1480 N N . TRP A 1 188 ? -2.530 -15.765 1.631 1.00 87.69 188 TRP A N 1
ATOM 1481 C CA . TRP A 1 188 ? -1.158 -16.215 1.892 1.00 87.69 188 TRP A CA 1
ATOM 1482 C C . TRP A 1 188 ? -0.812 -16.257 3.389 1.00 87.69 188 TRP A C 1
ATOM 1484 O O . TRP A 1 188 ? -0.054 -17.116 3.840 1.00 87.69 188 TRP A O 1
ATOM 1494 N N . SER A 1 189 ? -1.405 -15.368 4.189 1.00 85.06 189 SER A N 1
ATOM 1495 C CA . SER A 1 189 ? -1.160 -15.283 5.637 1.00 85.06 189 SER A CA 1
ATOM 1496 C C . SER A 1 189 ? -1.903 -16.341 6.454 1.00 85.06 189 SER A C 1
ATOM 1498 O O . SER A 1 189 ? -1.556 -16.573 7.612 1.00 85.06 189 SER A O 1
ATOM 1500 N N . ARG A 1 190 ? -2.911 -17.005 5.873 1.00 83.88 190 ARG A N 1
ATOM 1501 C CA . ARG A 1 190 ? -3.822 -17.914 6.588 1.00 83.88 190 ARG A CA 1
ATOM 1502 C C . ARG A 1 190 ? -3.106 -19.044 7.331 1.00 83.88 190 ARG A C 1
ATOM 1504 O O . ARG A 1 190 ? -3.542 -19.422 8.414 1.00 83.88 190 ARG A O 1
ATOM 1511 N N . LYS A 1 191 ? -2.025 -19.581 6.754 1.00 78.50 191 LYS A N 1
ATOM 1512 C CA . LYS A 1 191 ? -1.279 -20.718 7.319 1.00 78.50 191 LYS A CA 1
ATOM 1513 C C . LYS A 1 191 ? -0.178 -20.291 8.290 1.00 78.50 191 LYS A C 1
ATOM 1515 O O . LYS A 1 191 ? 0.011 -20.933 9.315 1.00 78.50 191 LYS A O 1
ATOM 1520 N N . SER A 1 192 ? 0.568 -19.241 7.955 1.00 78.31 192 SER A N 1
ATOM 1521 C CA . SER A 1 192 ? 1.806 -18.873 8.653 1.00 78.31 192 SER A CA 1
ATOM 1522 C C . SER A 1 192 ? 1.624 -17.768 9.696 1.00 78.31 192 SER A C 1
ATOM 1524 O O . SER A 1 192 ? 2.421 -17.684 10.627 1.00 78.31 192 SER A O 1
ATOM 1526 N N . ARG A 1 193 ? 0.603 -16.907 9.557 1.00 80.38 193 ARG A N 1
ATOM 1527 C CA . ARG A 1 193 ? 0.415 -15.702 10.383 1.00 80.38 193 ARG A CA 1
ATOM 1528 C C . ARG A 1 193 ? -1.070 -15.433 10.634 1.00 80.38 193 ARG A C 1
ATOM 1530 O O . ARG A 1 193 ? -1.675 -14.552 10.027 1.00 80.38 193 ARG A O 1
ATOM 1537 N N . SER A 1 194 ? -1.666 -16.187 11.554 1.00 82.88 194 SER A N 1
ATOM 1538 C CA . SER A 1 194 ? -3.108 -16.120 11.839 1.00 82.88 194 SER A CA 1
ATOM 1539 C C . SER A 1 194 ? -3.580 -14.744 12.332 1.00 82.88 194 SER A C 1
ATOM 1541 O O . SER A 1 194 ? -4.654 -14.301 11.930 1.00 82.88 194 SER A O 1
ATOM 1543 N N . LEU A 1 195 ? -2.782 -14.044 13.148 1.00 81.44 195 LEU A N 1
ATOM 1544 C CA . LEU A 1 195 ? -3.098 -12.683 13.604 1.00 81.44 195 LEU A CA 1
ATOM 1545 C C . LEU A 1 195 ? -3.084 -11.684 12.444 1.00 81.44 195 LEU A C 1
ATOM 1547 O O . LEU A 1 195 ? -4.096 -11.035 12.202 1.00 81.44 195 LEU A O 1
ATOM 1551 N N . HIS A 1 196 ? -2.006 -11.675 11.655 1.00 84.44 196 HIS A N 1
ATOM 1552 C CA . HIS A 1 196 ? -1.892 -10.860 10.443 1.00 84.44 196 HIS A CA 1
ATOM 1553 C C . HIS A 1 196 ? -3.054 -11.120 9.472 1.00 84.44 196 HIS A C 1
ATOM 1555 O O . HIS A 1 196 ? -3.670 -10.189 8.968 1.00 84.44 196 HIS A O 1
ATOM 1561 N N . CYS A 1 197 ? -3.431 -12.388 9.268 1.00 87.12 197 CYS A N 1
ATOM 1562 C CA . CYS A 1 197 ? -4.596 -12.759 8.464 1.00 87.12 197 CYS A CA 1
ATOM 1563 C C . CYS A 1 197 ? -5.899 -12.134 8.992 1.00 87.12 197 CYS A C 1
ATOM 1565 O O . CYS A 1 197 ? -6.707 -11.660 8.195 1.00 87.12 197 CYS A O 1
ATOM 1567 N N . ARG A 1 198 ? -6.117 -12.125 10.315 1.00 86.81 198 ARG A N 1
ATOM 1568 C CA . ARG A 1 198 ? -7.294 -11.488 10.930 1.00 86.81 198 ARG A CA 1
ATOM 1569 C C . ARG A 1 198 ? -7.260 -9.968 10.778 1.00 86.81 198 ARG A C 1
ATOM 1571 O O . ARG A 1 198 ? -8.301 -9.383 10.493 1.00 86.81 198 ARG A O 1
ATOM 1578 N N . GLY A 1 199 ? -6.092 -9.343 10.925 1.00 86.50 199 GLY A N 1
ATOM 1579 C CA . GLY A 1 199 ? -5.915 -7.913 10.670 1.00 86.50 199 GLY A CA 1
ATOM 1580 C C . GLY A 1 199 ? -6.270 -7.546 9.231 1.00 86.50 199 GLY A C 1
ATOM 1581 O O . GLY A 1 199 ? -7.161 -6.728 9.001 1.00 86.50 199 GLY A O 1
ATOM 1582 N N . LEU A 1 200 ? -5.692 -8.261 8.261 1.00 90.19 200 LEU A N 1
ATOM 1583 C CA . LEU A 1 200 ? -5.995 -8.090 6.839 1.00 90.19 200 LEU A CA 1
ATOM 1584 C C . LEU A 1 200 ? -7.468 -8.348 6.504 1.00 90.19 200 LEU A C 1
ATOM 1586 O O . LEU A 1 200 ? -8.024 -7.678 5.641 1.00 90.19 200 LEU A O 1
ATOM 1590 N N . GLU A 1 201 ? -8.134 -9.288 7.179 1.00 92.38 201 GLU A N 1
ATOM 1591 C CA . GLU A 1 201 ? -9.572 -9.507 6.998 1.00 92.38 201 GLU A CA 1
ATOM 1592 C C . GLU A 1 201 ? -10.393 -8.275 7.397 1.00 92.38 201 GLU A C 1
ATOM 1594 O O . GLU A 1 201 ? -11.342 -7.911 6.700 1.00 92.38 201 GLU A O 1
ATOM 1599 N N . ARG A 1 202 ? -10.028 -7.614 8.500 1.00 90.06 202 ARG A N 1
ATOM 1600 C CA . ARG A 1 202 ? -10.699 -6.387 8.946 1.00 90.06 202 ARG A CA 1
ATOM 1601 C C . ARG A 1 202 ? -10.418 -5.221 8.004 1.00 90.06 202 ARG A C 1
ATOM 1603 O O . ARG A 1 202 ? -11.359 -4.525 7.636 1.00 90.06 202 ARG A O 1
ATOM 1610 N N . VAL A 1 203 ? -9.170 -5.061 7.558 1.00 91.12 203 VAL A N 1
ATOM 1611 C CA . VAL A 1 203 ? -8.796 -4.055 6.547 1.00 91.12 203 VAL A CA 1
ATOM 1612 C C . VAL A 1 203 ? -9.569 -4.281 5.247 1.00 91.12 203 VAL A C 1
ATOM 1614 O O . VAL A 1 203 ? -10.102 -3.333 4.678 1.00 91.12 203 VAL A O 1
ATOM 1617 N N . LEU A 1 204 ? -9.703 -5.534 4.804 1.00 92.81 204 LEU A N 1
ATOM 1618 C CA . LEU A 1 204 ? -10.463 -5.883 3.604 1.00 92.81 204 LEU A CA 1
ATOM 1619 C C . LEU A 1 204 ? -11.942 -5.501 3.733 1.00 92.81 204 LEU A C 1
ATOM 1621 O O . LEU A 1 204 ? -12.488 -4.881 2.824 1.00 92.81 204 LEU A O 1
ATOM 1625 N N . LYS A 1 205 ? -12.578 -5.834 4.864 1.00 93.19 205 LYS A N 1
ATOM 1626 C CA . LYS A 1 205 ? -13.969 -5.438 5.139 1.00 93.19 205 LYS A CA 1
ATOM 1627 C C . LYS A 1 205 ? -14.115 -3.919 5.148 1.00 93.19 205 LYS A C 1
ATOM 1629 O O . LYS A 1 205 ? -15.038 -3.400 4.534 1.00 93.19 205 LYS A O 1
ATOM 1634 N N . TRP A 1 206 ? -13.187 -3.209 5.788 1.00 92.31 206 TRP A N 1
ATOM 1635 C CA . TRP A 1 206 ? -13.179 -1.747 5.806 1.00 92.31 206 TRP A CA 1
ATOM 1636 C C . TRP A 1 206 ? -13.062 -1.151 4.395 1.00 92.31 206 TRP A C 1
ATOM 1638 O O . TRP A 1 206 ? -13.853 -0.275 4.048 1.00 92.31 206 TRP A O 1
ATOM 1648 N N . LEU A 1 207 ? -12.154 -1.659 3.552 1.00 92.06 207 LEU A N 1
ATOM 1649 C CA . LEU A 1 207 ? -12.022 -1.219 2.159 1.00 92.06 207 LEU A CA 1
ATOM 1650 C C . LEU A 1 207 ? -13.308 -1.473 1.363 1.00 92.06 207 LEU A C 1
ATOM 1652 O O . LEU A 1 207 ? -13.778 -0.583 0.665 1.00 92.06 207 LEU A O 1
ATOM 1656 N N . GLN A 1 208 ? -13.914 -2.654 1.486 1.00 92.62 208 GLN A N 1
ATOM 1657 C CA . GLN A 1 208 ? -15.155 -2.995 0.779 1.00 92.62 208 GLN A CA 1
ATOM 1658 C C . GLN A 1 208 ? -16.343 -2.129 1.226 1.00 92.62 208 GLN A C 1
ATOM 1660 O O . GLN A 1 208 ? -17.115 -1.660 0.385 1.00 92.62 208 GLN A O 1
ATOM 1665 N N . SER A 1 209 ? -16.470 -1.873 2.530 1.00 89.94 209 SER A N 1
ATOM 1666 C CA . SER A 1 209 ? -17.487 -0.969 3.077 1.00 89.94 209 SER A CA 1
ATOM 1667 C C . SER A 1 209 ? -17.277 0.462 2.591 1.00 89.94 209 SER A C 1
ATOM 1669 O O . SER A 1 209 ? -18.217 1.086 2.103 1.00 89.94 209 SER A O 1
ATOM 1671 N N . THR A 1 210 ? -16.037 0.954 2.643 1.00 86.19 210 THR A N 1
ATOM 1672 C CA . THR A 1 210 ? -15.677 2.291 2.150 1.00 86.19 210 THR A CA 1
ATOM 1673 C C . THR A 1 210 ? -15.902 2.392 0.642 1.00 86.19 210 THR A C 1
ATOM 1675 O O . THR A 1 210 ? -16.369 3.409 0.157 1.00 86.19 210 THR A O 1
ATOM 1678 N N . ARG A 1 211 ? -15.649 1.334 -0.134 1.00 86.50 211 ARG A N 1
ATOM 1679 C CA . ARG A 1 211 ? -15.955 1.334 -1.567 1.00 86.50 211 ARG A CA 1
A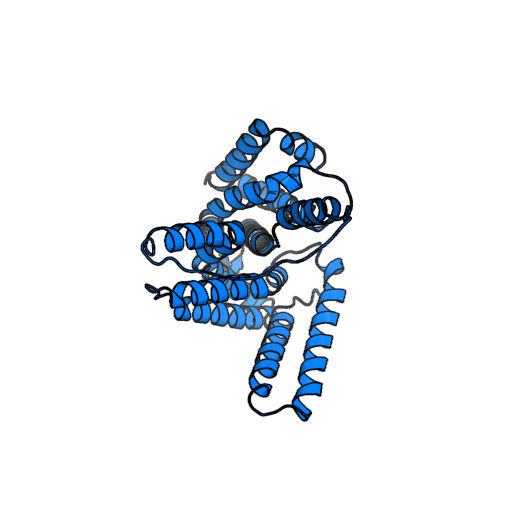TOM 1680 C C . ARG A 1 211 ? -17.458 1.475 -1.779 1.00 86.50 211 ARG A C 1
ATOM 1682 O O . ARG A 1 211 ? -17.882 2.380 -2.483 1.00 86.50 211 ARG A O 1
ATOM 1689 N N . SER A 1 212 ? -18.251 0.628 -1.124 1.00 84.94 212 SER A N 1
ATOM 1690 C CA . SER A 1 212 ? -19.711 0.554 -1.288 1.00 84.94 212 SER A CA 1
ATOM 1691 C C . SER A 1 212 ? -20.428 1.848 -0.895 1.00 84.94 212 SER A C 1
ATOM 1693 O O . SER A 1 212 ? -21.345 2.275 -1.589 1.00 84.94 212 SER A O 1
ATOM 1695 N N . GLN A 1 213 ? -19.985 2.496 0.185 1.00 81.25 213 GLN A N 1
ATOM 1696 C CA . GLN A 1 213 ? -20.563 3.751 0.677 1.00 81.25 213 GLN A CA 1
ATOM 1697 C C . GLN A 1 213 ? -20.370 4.931 -0.286 1.00 81.25 213 GLN A C 1
ATOM 1699 O O . GLN A 1 213 ? -21.142 5.883 -0.230 1.00 81.25 213 GLN A O 1
ATOM 1704 N N . TYR A 1 214 ? -19.365 4.870 -1.167 1.00 72.81 214 TYR A N 1
ATOM 1705 C CA . TYR A 1 214 ? -18.940 6.009 -1.981 1.00 72.81 214 TYR A CA 1
ATOM 1706 C C . TYR A 1 214 ? -19.057 5.769 -3.509 1.00 72.81 214 TYR A C 1
ATOM 1708 O O . TYR A 1 214 ? -18.465 6.506 -4.293 1.00 72.81 214 TYR A O 1
ATOM 1716 N N . VAL A 1 215 ? -19.810 4.749 -3.964 1.00 65.00 215 VAL A N 1
ATOM 1717 C CA . VAL A 1 215 ? -19.983 4.404 -5.402 1.00 65.00 215 VAL A CA 1
ATOM 1718 C C . VAL A 1 215 ? -20.988 5.300 -6.148 1.00 65.00 215 VAL A C 1
ATOM 1720 O O . VAL A 1 215 ? -20.938 5.357 -7.374 1.00 65.00 215 VAL A O 1
ATOM 1723 N N . CYS A 1 216 ? -21.894 6.006 -5.464 1.00 54.59 216 CYS A N 1
ATOM 1724 C CA . CYS A 1 216 ? -23.053 6.636 -6.108 1.00 54.59 216 CYS A CA 1
ATOM 1725 C C . CYS A 1 216 ? -23.146 8.135 -5.804 1.00 54.59 216 CYS A C 1
ATOM 1727 O O . CYS A 1 216 ? -23.711 8.512 -4.783 1.00 54.59 216 CYS A O 1
ATOM 1729 N N . PHE A 1 217 ? -22.600 8.977 -6.687 1.00 56.81 217 PHE A N 1
ATOM 1730 C CA . PHE A 1 217 ? -22.518 10.422 -6.471 1.00 56.81 217 PHE A CA 1
ATOM 1731 C C . PHE A 1 217 ? -22.692 11.213 -7.780 1.00 56.81 217 PHE A C 1
ATOM 1733 O O . PHE A 1 217 ? -21.968 10.975 -8.747 1.00 56.81 217 PHE A O 1
ATOM 1740 N N . GLN A 1 218 ? -23.656 12.140 -7.818 1.00 52.69 218 GLN A N 1
ATOM 1741 C CA . GLN A 1 218 ? -23.989 13.009 -8.963 1.00 52.69 218 GLN A CA 1
ATOM 1742 C C . GLN A 1 218 ? -24.176 14.506 -8.591 1.00 52.69 218 GLN A C 1
ATOM 1744 O O . GLN A 1 218 ? -24.268 15.334 -9.495 1.00 52.69 218 GLN A O 1
ATOM 1749 N N . ASN A 1 219 ? -24.174 14.886 -7.305 1.00 53.06 219 ASN A N 1
ATOM 1750 C CA . ASN A 1 219 ? -24.477 16.237 -6.795 1.00 53.06 219 ASN A CA 1
ATOM 1751 C C . ASN A 1 219 ? -23.283 16.943 -6.096 1.00 53.06 219 ASN A C 1
ATOM 1753 O O . ASN A 1 219 ? -22.247 16.352 -5.806 1.00 53.06 219 ASN A O 1
ATOM 1757 N N . GLU A 1 220 ? -23.413 18.240 -5.778 1.00 57.50 220 GLU A N 1
ATOM 1758 C CA . GLU A 1 220 ? -22.358 19.041 -5.112 1.00 57.50 220 GLU A CA 1
ATOM 1759 C C . GLU A 1 220 ? -22.013 18.567 -3.686 1.00 57.50 220 GLU A C 1
ATOM 1761 O O . GLU A 1 220 ? -20.833 18.509 -3.330 1.00 57.50 220 GLU A O 1
ATOM 1766 N N . ALA A 1 221 ? -23.010 18.168 -2.883 1.00 61.31 221 ALA A N 1
ATOM 1767 C CA . ALA A 1 221 ? -22.787 17.552 -1.566 1.00 61.31 221 ALA A CA 1
ATOM 1768 C C . ALA A 1 221 ? -21.940 16.271 -1.675 1.00 61.31 221 ALA A C 1
ATOM 1770 O O . ALA A 1 221 ? -21.108 15.970 -0.814 1.00 61.31 221 ALA A O 1
ATOM 1771 N N . ASP A 1 222 ? -22.073 15.580 -2.800 1.00 68.56 222 ASP A N 1
ATOM 1772 C CA . ASP A 1 222 ? -21.390 14.331 -3.072 1.00 68.56 222 ASP A CA 1
ATOM 1773 C C . ASP A 1 222 ? -19.893 14.529 -3.344 1.00 68.56 222 ASP A C 1
ATOM 1775 O O . ASP A 1 222 ? -19.072 13.665 -3.040 1.00 68.56 222 ASP A O 1
ATOM 1779 N N . THR A 1 223 ? -19.505 15.707 -3.841 1.00 72.75 223 THR A N 1
ATOM 1780 C CA . THR A 1 223 ? -18.089 16.060 -4.038 1.00 72.75 223 THR A CA 1
ATOM 1781 C C . THR A 1 223 ? -17.370 16.218 -2.695 1.00 72.75 223 THR A C 1
ATOM 1783 O O . THR A 1 223 ? -16.216 15.806 -2.542 1.00 72.75 223 THR A O 1
ATOM 1786 N N . GLN A 1 224 ? -18.055 16.769 -1.689 1.00 77.31 224 GLN A N 1
ATOM 1787 C CA . GLN A 1 224 ? -17.518 16.891 -0.334 1.00 77.31 224 GLN A CA 1
ATOM 1788 C C . GLN A 1 224 ? -17.460 15.529 0.374 1.00 77.31 224 GLN A C 1
ATOM 1790 O O . GLN A 1 224 ? -16.487 15.255 1.077 1.00 77.31 224 GLN A O 1
ATOM 1795 N N . MET A 1 225 ? -18.449 14.653 0.162 1.00 78.75 225 MET A N 1
ATOM 1796 C CA . MET A 1 225 ? -18.386 13.276 0.665 1.00 78.75 225 MET A CA 1
ATOM 1797 C C . MET A 1 225 ? -17.219 12.516 0.030 1.00 78.75 225 MET A C 1
ATOM 1799 O O . MET A 1 225 ? -16.395 11.961 0.753 1.00 78.75 225 MET A O 1
ATOM 1803 N N . LEU A 1 226 ? -17.064 12.573 -1.294 1.00 81.81 226 LEU A N 1
ATOM 1804 C CA . LEU A 1 226 ? -15.942 11.952 -1.999 1.00 81.81 226 LEU A CA 1
ATOM 1805 C C . LEU A 1 226 ? -14.586 12.428 -1.459 1.00 81.81 226 LEU A C 1
ATOM 1807 O O . LEU A 1 226 ? -13.701 11.614 -1.200 1.00 81.81 226 LEU A O 1
ATOM 1811 N N . LYS A 1 227 ? -14.427 13.734 -1.212 1.00 83.12 227 LYS A N 1
ATOM 1812 C CA . LYS A 1 227 ? -13.220 14.295 -0.583 1.00 83.12 227 LYS A CA 1
ATOM 1813 C C . LYS A 1 227 ? -12.937 13.658 0.778 1.00 83.12 227 LYS A C 1
ATOM 1815 O O . LYS A 1 227 ? -11.788 13.307 1.057 1.00 83.12 227 LYS A O 1
ATOM 1820 N N . THR A 1 228 ? -13.956 13.531 1.623 1.00 84.25 228 THR A N 1
ATOM 1821 C CA . THR A 1 228 ? -13.832 12.887 2.936 1.00 84.25 228 THR A CA 1
ATOM 1822 C C . THR A 1 228 ? -13.407 11.430 2.784 1.00 84.25 228 THR A C 1
ATOM 1824 O O . THR A 1 228 ? -12.469 11.011 3.458 1.00 84.25 228 THR A O 1
ATOM 1827 N N . GLY A 1 229 ? -14.001 10.696 1.839 1.00 85.88 229 GLY A N 1
ATOM 1828 C CA . GLY A 1 229 ? -13.608 9.326 1.504 1.00 85.88 229 GLY A CA 1
ATOM 1829 C C . GLY A 1 229 ? -12.140 9.217 1.080 1.00 85.88 229 GLY A C 1
ATOM 1830 O O . GLY A 1 229 ? -11.396 8.417 1.644 1.00 85.88 229 GLY A O 1
ATOM 1831 N N . ILE A 1 230 ? -11.684 10.076 0.162 1.00 87.81 230 ILE A N 1
ATOM 1832 C CA . ILE A 1 230 ? -10.286 10.119 -0.305 1.00 87.81 230 ILE A CA 1
ATOM 1833 C C . ILE A 1 230 ? -9.324 10.409 0.854 1.00 87.81 230 ILE A C 1
ATOM 1835 O O . ILE A 1 230 ? -8.279 9.767 0.983 1.00 87.81 230 ILE A O 1
ATOM 1839 N N . MET A 1 231 ? -9.663 11.370 1.718 1.00 88.06 231 MET A N 1
ATOM 1840 C CA . MET A 1 231 ? -8.844 11.711 2.883 1.00 88.06 231 MET A CA 1
ATOM 1841 C C . MET A 1 231 ? -8.791 10.570 3.895 1.00 88.06 231 MET A C 1
ATOM 1843 O O . MET A 1 231 ? -7.709 10.260 4.399 1.00 88.06 231 MET A O 1
ATOM 1847 N N . LEU A 1 232 ? -9.931 9.937 4.171 1.00 87.88 232 LEU A N 1
ATOM 1848 C CA . LEU A 1 232 ? -10.025 8.812 5.090 1.00 87.88 232 LEU A CA 1
ATOM 1849 C C . LEU A 1 232 ? -9.210 7.627 4.569 1.00 87.88 232 LEU A C 1
ATOM 1851 O O . LEU A 1 232 ? -8.365 7.108 5.297 1.00 87.88 232 LEU A O 1
ATOM 1855 N N . LEU A 1 233 ? -9.383 7.271 3.290 1.00 90.69 233 LEU A N 1
ATOM 1856 C CA . LEU A 1 233 ? -8.601 6.228 2.633 1.00 90.69 233 LEU A CA 1
ATOM 1857 C C . LEU A 1 233 ? -7.109 6.526 2.754 1.00 90.69 233 LEU A C 1
ATOM 1859 O O . LEU A 1 233 ? -6.366 5.694 3.258 1.00 90.69 233 LEU A O 1
ATOM 1863 N N . SER A 1 234 ? -6.675 7.726 2.364 1.00 89.38 234 SER A N 1
ATOM 1864 C CA . SER A 1 234 ? -5.268 8.123 2.443 1.00 89.38 234 SER A CA 1
ATOM 1865 C C . SER A 1 234 ? -4.712 8.037 3.868 1.00 89.38 234 SER A C 1
ATOM 1867 O O . SER A 1 234 ? -3.584 7.588 4.058 1.00 89.38 234 SER A O 1
ATOM 1869 N N . SER A 1 235 ? -5.474 8.481 4.866 1.00 86.94 235 SER A N 1
ATOM 1870 C CA . SER A 1 235 ? -5.010 8.557 6.256 1.00 86.94 235 SER A CA 1
ATOM 1871 C C . SER A 1 235 ? -4.902 7.168 6.880 1.00 86.94 235 SER A C 1
ATOM 1873 O O . SER A 1 235 ? -3.867 6.822 7.444 1.00 86.94 235 SER A O 1
ATOM 1875 N N . CYS A 1 236 ? -5.928 6.333 6.713 1.00 88.94 236 CYS A N 1
ATOM 1876 C CA . CYS A 1 236 ? -5.926 4.967 7.227 1.00 88.94 236 CYS A CA 1
ATOM 1877 C C . CYS A 1 236 ? -4.945 4.069 6.457 1.00 88.94 236 CYS A C 1
ATOM 1879 O O . CYS A 1 236 ? -4.216 3.283 7.065 1.00 88.94 236 CYS A O 1
ATOM 1881 N N . TRP A 1 237 ? -4.875 4.205 5.126 1.00 91.94 237 TRP A N 1
ATOM 1882 C CA . TRP A 1 237 ? -4.006 3.380 4.282 1.00 91.94 237 TRP A CA 1
ATOM 1883 C C . TRP A 1 237 ? -2.522 3.598 4.563 1.00 91.94 237 TRP A C 1
ATOM 1885 O O . TRP A 1 237 ? -1.749 2.647 4.480 1.00 91.94 237 TRP A O 1
ATOM 1895 N N . LYS A 1 238 ? -2.116 4.804 4.983 1.00 87.44 238 LYS A N 1
ATOM 1896 C CA . LYS A 1 238 ? -0.739 5.072 5.428 1.00 87.44 238 LYS A CA 1
ATOM 1897 C C . LYS A 1 238 ? -0.285 4.071 6.497 1.00 87.44 238 LYS A C 1
ATOM 1899 O O . LYS A 1 238 ? 0.863 3.637 6.480 1.00 87.44 238 LYS A O 1
ATOM 1904 N N . HIS A 1 239 ? -1.189 3.699 7.402 1.00 85.31 239 HIS A N 1
ATOM 1905 C CA . HIS A 1 239 ? -0.919 2.754 8.482 1.00 85.31 239 HIS A CA 1
ATOM 1906 C C . HIS A 1 239 ? -1.155 1.307 8.042 1.00 85.31 239 HIS A C 1
ATOM 1908 O O . HIS A 1 239 ? -0.268 0.467 8.186 1.00 85.31 239 HIS A O 1
ATOM 1914 N N . TYR A 1 240 ? -2.311 1.009 7.440 1.00 86.62 240 TYR A N 1
ATOM 1915 C CA . TYR A 1 240 ? -2.625 -0.356 7.007 1.00 86.62 240 TYR A CA 1
ATOM 1916 C C . TYR A 1 240 ? -1.662 -0.880 5.942 1.00 86.62 240 TYR A C 1
ATOM 1918 O O . TYR A 1 240 ? -1.181 -2.005 6.062 1.00 86.62 240 TYR A O 1
ATOM 1926 N N . GLY A 1 241 ? -1.333 -0.074 4.933 1.00 84.25 241 GLY A N 1
ATOM 1927 C CA . GLY A 1 241 ? -0.410 -0.458 3.870 1.00 84.25 241 GLY A CA 1
ATOM 1928 C C . GLY A 1 241 ? 1.010 -0.687 4.389 1.00 84.25 241 GLY A C 1
ATOM 1929 O O . GLY A 1 241 ? 1.642 -1.669 4.011 1.00 84.25 241 GLY A O 1
ATOM 1930 N N . MET A 1 242 ? 1.486 0.150 5.319 1.00 81.31 242 MET A N 1
ATOM 1931 C CA . MET A 1 242 ? 2.799 -0.028 5.950 1.00 81.31 242 MET A CA 1
ATOM 1932 C C . MET A 1 242 ? 2.888 -1.376 6.674 1.00 81.31 242 MET A C 1
ATOM 1934 O O . MET A 1 242 ? 3.845 -2.119 6.476 1.00 81.31 242 MET A O 1
ATOM 1938 N N . LEU A 1 243 ? 1.851 -1.731 7.433 1.00 80.75 243 LEU A N 1
ATOM 1939 C CA . LEU A 1 243 ? 1.792 -2.974 8.205 1.00 80.75 243 LEU A CA 1
ATOM 1940 C C . LEU A 1 243 ? 1.524 -4.227 7.351 1.00 80.75 243 LEU A C 1
ATOM 1942 O O . LEU A 1 243 ? 1.727 -5.338 7.830 1.00 80.75 243 LEU A O 1
ATOM 1946 N N . SER A 1 244 ? 1.100 -4.063 6.095 1.00 81.00 244 SER A N 1
ATOM 1947 C CA . SER A 1 244 ? 0.714 -5.172 5.208 1.00 81.00 244 SER A CA 1
ATOM 1948 C C . SER A 1 244 ? 1.884 -5.823 4.453 1.00 81.00 244 SER A C 1
ATOM 1950 O O . SER A 1 244 ? 1.665 -6.806 3.741 1.00 81.00 244 SER A O 1
ATOM 1952 N N . HIS A 1 245 ? 3.112 -5.301 4.572 1.00 76.62 245 HIS A N 1
ATOM 1953 C CA . HIS A 1 245 ? 4.275 -5.808 3.830 1.00 76.62 245 HIS A CA 1
ATOM 1954 C C . HIS A 1 245 ? 4.642 -7.256 4.214 1.00 76.62 245 HIS A C 1
ATOM 1956 O O . HIS A 1 245 ? 4.732 -7.649 5.384 1.00 76.62 245 HIS A O 1
ATOM 1962 N N . SER A 1 246 ? 4.892 -8.075 3.193 1.00 62.94 246 SER A N 1
ATOM 1963 C CA . SER A 1 246 ? 5.206 -9.502 3.307 1.00 62.94 246 SER A CA 1
ATOM 1964 C C . SER A 1 246 ? 6.683 -9.777 3.574 1.00 62.94 246 SER A C 1
ATOM 1966 O O . SER A 1 246 ? 6.992 -10.745 4.279 1.00 62.94 246 SER A O 1
ATOM 1968 N N . GLU A 1 247 ? 7.583 -8.916 3.113 1.00 61.50 247 GLU A N 1
ATOM 1969 C CA . GLU A 1 247 ? 9.010 -8.881 3.435 1.00 61.50 247 GLU A CA 1
ATOM 1970 C C . GLU A 1 247 ? 9.394 -7.438 3.765 1.00 61.50 247 GLU A C 1
ATOM 1972 O O . GLU A 1 247 ? 9.248 -6.548 2.934 1.00 61.50 247 GLU A O 1
ATOM 1977 N N . ASP A 1 248 ? 9.873 -7.174 4.980 1.00 62.19 248 ASP A N 1
ATOM 1978 C CA . ASP A 1 248 ? 10.383 -5.849 5.325 1.00 62.19 248 ASP A CA 1
ATOM 1979 C C . ASP A 1 248 ? 11.640 -5.988 6.189 1.00 62.19 248 ASP A C 1
ATOM 1981 O O . ASP A 1 248 ? 11.606 -6.543 7.288 1.00 62.19 248 ASP A O 1
ATOM 1985 N N . TYR A 1 249 ? 12.762 -5.529 5.636 1.00 52.72 249 TYR A N 1
ATOM 1986 C CA . TYR A 1 249 ? 14.077 -5.547 6.275 1.00 52.72 249 TYR A CA 1
ATOM 1987 C C . TYR A 1 249 ? 14.335 -4.275 7.105 1.00 52.72 249 TYR A C 1
ATOM 1989 O O . TYR A 1 249 ? 15.241 -4.269 7.936 1.00 52.72 249 TYR A O 1
ATOM 1997 N N . ASN A 1 250 ? 13.535 -3.213 6.921 1.00 54.56 250 ASN A N 1
ATOM 1998 C CA . ASN A 1 250 ? 13.675 -1.922 7.610 1.00 54.56 250 ASN A CA 1
ATOM 1999 C C . ASN A 1 250 ? 12.656 -1.719 8.744 1.00 54.56 250 ASN A C 1
ATOM 2001 O O . ASN A 1 250 ? 12.829 -0.822 9.577 1.00 54.56 250 ASN A O 1
ATOM 2005 N N . PHE A 1 251 ? 11.660 -2.604 8.834 1.00 55.94 251 PHE A N 1
ATOM 2006 C CA . PHE A 1 251 ? 10.662 -2.685 9.906 1.00 55.94 251 PHE A CA 1
ATOM 2007 C C . PHE A 1 251 ? 11.209 -2.467 11.337 1.00 55.94 251 PHE A C 1
ATOM 2009 O O . PHE A 1 251 ? 10.571 -1.748 12.108 1.00 55.94 251 PHE A O 1
ATOM 2016 N N . PRO A 1 252 ? 12.403 -2.973 11.727 1.00 53.66 252 PRO A N 1
ATOM 2017 C CA . PRO A 1 252 ? 12.895 -2.839 13.101 1.00 53.66 252 PRO A CA 1
ATOM 2018 C C . PRO A 1 252 ? 13.210 -1.406 13.558 1.00 53.66 252 PRO A C 1
ATOM 2020 O O . PRO A 1 252 ? 13.390 -1.196 14.754 1.00 53.66 252 PRO A O 1
ATOM 2023 N N . ARG A 1 253 ? 13.315 -0.416 12.658 1.00 57.78 253 ARG A N 1
ATOM 2024 C CA . ARG A 1 253 ? 13.644 0.970 13.051 1.00 57.78 253 ARG A CA 1
ATOM 2025 C C . ARG A 1 253 ? 12.422 1.847 13.316 1.00 57.78 253 ARG A C 1
ATOM 2027 O O . ARG A 1 253 ? 12.484 2.678 14.207 1.00 57.78 253 ARG A O 1
ATOM 2034 N N . GLN A 1 254 ? 11.330 1.652 12.579 1.00 62.41 254 GLN A N 1
ATOM 2035 C CA . GLN A 1 254 ? 10.112 2.471 12.696 1.00 62.41 254 GLN A CA 1
ATOM 2036 C C . GLN A 1 254 ? 9.062 1.851 13.638 1.00 62.41 254 GLN A C 1
ATOM 2038 O O . GLN A 1 254 ? 8.135 2.536 14.061 1.00 62.41 254 GLN A O 1
ATOM 2043 N N . TYR A 1 255 ? 9.200 0.566 14.002 1.00 68.12 255 TYR A N 1
ATOM 2044 C CA . TYR A 1 255 ? 8.157 -0.151 14.751 1.00 68.12 255 TYR A CA 1
ATOM 2045 C C . TYR A 1 255 ? 7.938 0.360 16.176 1.00 68.12 255 TYR A C 1
ATOM 2047 O O . TYR A 1 255 ? 6.804 0.335 16.645 1.00 68.12 255 TYR A O 1
ATOM 2055 N N . LYS A 1 256 ? 9.008 0.742 16.888 1.00 70.00 256 LYS A N 1
ATOM 2056 C CA . LYS A 1 256 ? 8.913 1.032 18.323 1.00 70.00 256 LYS A CA 1
ATOM 2057 C C . LYS A 1 256 ? 8.091 2.295 18.551 1.00 70.00 256 LYS A C 1
ATOM 2059 O O . LYS A 1 256 ? 7.170 2.283 19.354 1.00 70.00 256 LYS A O 1
ATOM 2064 N N . GLU A 1 257 ? 8.380 3.322 17.762 1.00 76.50 257 GLU A N 1
ATOM 2065 C CA . GLU A 1 257 ? 7.673 4.600 17.787 1.00 76.50 257 GLU A CA 1
ATOM 2066 C C . GLU A 1 257 ? 6.195 4.413 17.412 1.00 76.50 257 GLU A C 1
ATOM 2068 O O . GLU A 1 257 ? 5.317 4.820 18.163 1.00 76.50 257 GLU A O 1
ATOM 2073 N N . LEU A 1 258 ? 5.898 3.690 16.323 1.00 77.31 258 LEU A N 1
ATOM 2074 C CA . LEU A 1 258 ? 4.516 3.419 15.898 1.00 77.31 258 LEU A CA 1
ATOM 2075 C C . LEU A 1 258 ? 3.720 2.595 16.919 1.00 77.31 258 LEU A C 1
ATOM 2077 O O . LEU A 1 258 ? 2.537 2.846 17.141 1.00 77.31 258 LEU A O 1
ATOM 2081 N N . LEU A 1 259 ? 4.348 1.590 17.531 1.00 82.31 259 LEU A N 1
ATOM 2082 C CA . LEU A 1 259 ? 3.706 0.766 18.550 1.00 82.31 259 LEU A CA 1
ATOM 2083 C C . LEU A 1 259 ? 3.382 1.591 19.799 1.00 82.31 259 LEU A C 1
ATOM 2085 O O . LEU A 1 259 ? 2.274 1.487 20.322 1.00 82.31 259 LEU A O 1
ATOM 2089 N N . GLU A 1 260 ? 4.327 2.413 20.254 1.00 84.88 260 GLU A N 1
ATOM 2090 C CA . GLU A 1 260 ? 4.125 3.328 21.378 1.00 84.88 260 GLU A CA 1
ATOM 2091 C C . GLU A 1 260 ? 3.023 4.351 21.070 1.00 84.88 260 GLU A C 1
ATOM 2093 O O . GLU A 1 260 ? 2.152 4.564 21.913 1.00 84.88 260 GLU A O 1
ATOM 2098 N N . GLU A 1 261 ? 2.982 4.909 19.856 1.00 85.81 261 GLU A N 1
ATOM 2099 C CA . GLU A 1 261 ? 1.909 5.807 19.406 1.00 85.81 261 GLU A CA 1
ATOM 2100 C C . GLU A 1 261 ? 0.531 5.132 19.448 1.00 85.81 261 GLU A C 1
ATOM 2102 O O . GLU A 1 261 ? -0.423 5.701 19.979 1.00 85.81 261 GLU A O 1
ATOM 2107 N N . TYR A 1 262 ? 0.406 3.906 18.929 1.00 88.50 262 TYR A N 1
ATOM 2108 C CA . TYR A 1 262 ? -0.871 3.187 18.926 1.00 88.50 262 TYR A CA 1
ATOM 2109 C C . TYR A 1 262 ? -1.332 2.797 20.328 1.00 88.50 262 TYR A C 1
ATOM 2111 O O . TYR A 1 262 ? -2.519 2.918 20.631 1.00 88.50 262 TYR A O 1
ATOM 2119 N N . LEU A 1 263 ? -0.419 2.340 21.188 1.00 87.81 263 LEU A N 1
ATOM 2120 C CA . LEU A 1 263 ? -0.743 1.999 22.574 1.00 87.81 263 LEU A CA 1
ATOM 2121 C C . LEU A 1 263 ? -1.143 3.243 23.373 1.00 87.81 263 LEU A C 1
ATOM 2123 O O . LEU A 1 263 ? -2.152 3.207 24.074 1.00 87.81 263 LEU A O 1
ATOM 2127 N N . SER A 1 264 ? -0.414 4.349 23.202 1.00 87.94 264 SER A N 1
ATOM 2128 C CA . SER A 1 264 ? -0.741 5.634 23.831 1.00 87.94 264 SER A CA 1
ATOM 2129 C C . SER A 1 264 ? -2.093 6.162 23.351 1.00 87.94 264 SER A C 1
ATOM 2131 O O . SER A 1 264 ? -2.881 6.653 24.152 1.00 87.94 264 SER A O 1
ATOM 2133 N N . GLY A 1 265 ? -2.399 6.013 22.058 1.00 86.00 265 GLY A N 1
ATOM 2134 C CA . GLY A 1 265 ? -3.700 6.366 21.495 1.00 86.00 265 GLY A CA 1
ATOM 2135 C C . GLY A 1 265 ? -4.839 5.539 22.093 1.00 86.00 265 GLY A C 1
ATOM 2136 O O . GLY A 1 265 ? -5.850 6.100 22.504 1.00 86.00 265 GLY A O 1
ATOM 2137 N N . ILE A 1 266 ? -4.675 4.215 22.202 1.00 88.25 266 ILE A N 1
ATOM 2138 C CA . ILE A 1 266 ? -5.676 3.352 22.851 1.00 88.25 266 ILE A CA 1
ATOM 2139 C C . ILE A 1 266 ? -5.897 3.784 24.297 1.00 88.25 266 ILE A C 1
ATOM 2141 O O . ILE A 1 266 ? -7.049 3.910 24.699 1.00 88.25 266 ILE A O 1
ATOM 2145 N N . GLN A 1 267 ? -4.821 4.023 25.050 1.00 87.50 267 GLN A N 1
ATOM 2146 C CA . GLN A 1 267 ? -4.911 4.455 26.441 1.00 87.50 267 GLN A CA 1
ATOM 2147 C C . GLN A 1 267 ? -5.649 5.793 26.562 1.00 87.50 267 GLN A C 1
ATOM 2149 O O . GLN A 1 267 ? -6.613 5.885 27.310 1.00 87.50 267 GLN A O 1
ATOM 2154 N N . PHE A 1 268 ? -5.268 6.792 25.762 1.00 87.50 268 PHE A N 1
ATOM 2155 C CA . PHE A 1 268 ? -5.901 8.109 25.770 1.00 87.50 268 PHE A CA 1
ATOM 2156 C C . PHE A 1 268 ? -7.413 8.026 25.543 1.00 87.50 268 PHE A C 1
ATOM 2158 O O . PHE A 1 268 ? -8.190 8.578 26.317 1.00 87.50 268 PHE A O 1
ATOM 2165 N N . TYR A 1 269 ? -7.848 7.313 24.501 1.00 84.00 269 TYR A N 1
ATOM 2166 C CA . TYR A 1 269 ? -9.278 7.200 24.229 1.00 84.00 269 TYR A CA 1
ATOM 2167 C C . TYR A 1 269 ? -9.982 6.318 25.264 1.00 84.00 269 TYR A C 1
ATOM 2169 O O . TYR A 1 269 ? -11.089 6.653 25.659 1.00 84.00 269 TYR A O 1
ATOM 2177 N N . ALA A 1 270 ? -9.361 5.236 25.743 1.00 83.69 270 ALA A N 1
ATOM 2178 C CA . ALA A 1 270 ? -9.946 4.367 26.766 1.00 83.69 270 ALA A CA 1
ATOM 2179 C C . ALA A 1 270 ? -10.171 5.087 28.106 1.00 83.69 270 ALA A C 1
ATOM 2181 O O . ALA A 1 270 ? -11.215 4.877 28.722 1.00 83.69 270 ALA A O 1
ATOM 2182 N N . ASP A 1 271 ? -9.236 5.948 28.514 1.00 80.00 271 ASP A N 1
ATOM 2183 C CA . ASP A 1 271 ? -9.300 6.695 29.773 1.00 80.00 271 ASP A CA 1
ATOM 2184 C C . ASP A 1 271 ? -10.320 7.852 29.694 1.00 80.00 271 ASP A C 1
ATOM 2186 O O . ASP A 1 271 ? -11.062 8.088 30.647 1.00 80.00 271 ASP A O 1
ATOM 2190 N N . ASN A 1 272 ? -10.446 8.519 28.538 1.00 65.81 272 ASN A N 1
ATOM 2191 C CA . ASN A 1 272 ? -11.392 9.631 28.341 1.00 65.81 272 ASN A CA 1
ATOM 2192 C C . ASN A 1 272 ? -12.858 9.185 28.146 1.00 65.81 272 ASN A C 1
ATOM 2194 O O . ASN A 1 272 ? -13.780 9.975 28.358 1.00 65.81 272 ASN A O 1
ATOM 2198 N N . HIS A 1 273 ? -13.109 7.911 27.815 1.00 58.59 273 HIS A N 1
ATOM 2199 C CA . HIS A 1 273 ? -14.472 7.355 27.698 1.00 58.59 273 HIS A CA 1
ATOM 2200 C C . HIS A 1 273 ? -15.262 7.344 29.017 1.00 58.59 273 HIS A C 1
ATOM 2202 O O . HIS A 1 273 ? -16.482 7.143 28.994 1.00 58.59 273 HIS A O 1
ATOM 2208 N N . ALA A 1 274 ? -14.598 7.551 30.159 1.00 55.16 274 ALA A N 1
ATOM 2209 C CA . ALA A 1 274 ? -15.250 7.617 31.462 1.00 55.16 274 ALA A CA 1
ATOM 2210 C C . ALA A 1 274 ? -16.110 8.887 31.638 1.00 55.16 274 ALA A C 1
ATOM 2212 O O . ALA A 1 274 ? -17.193 8.794 32.217 1.00 55.16 274 ALA A O 1
ATOM 2213 N N . ASP A 1 275 ? -15.702 10.025 31.058 1.00 56.50 275 ASP A N 1
ATOM 2214 C CA . ASP A 1 275 ? -16.237 11.349 31.425 1.00 56.50 275 ASP A CA 1
ATOM 2215 C C . ASP A 1 275 ? -16.980 12.102 30.294 1.00 56.50 275 ASP A C 1
ATOM 2217 O O . ASP A 1 275 ? -17.562 13.161 30.537 1.00 56.50 275 ASP A O 1
ATOM 2221 N N . GLU A 1 276 ? -17.040 11.569 29.064 1.00 57.12 276 GLU A N 1
ATOM 2222 C CA . GLU A 1 276 ? -17.633 12.279 27.912 1.00 57.12 276 GLU A CA 1
ATOM 2223 C C . GLU A 1 276 ? -19.147 12.030 27.665 1.00 57.12 276 GLU A C 1
ATOM 2225 O O . GLU A 1 276 ? -19.693 10.951 27.960 1.00 57.12 276 GLU A O 1
ATOM 2230 N N . PRO A 1 277 ? -19.870 13.018 27.088 1.00 55.94 277 PRO A N 1
ATOM 2231 C CA . PRO A 1 277 ? -21.272 12.884 26.688 1.00 55.94 277 PRO A CA 1
ATOM 2232 C C . PRO A 1 277 ? -21.463 11.855 25.557 1.00 55.94 277 PRO A C 1
ATOM 2234 O O . PRO A 1 277 ? -20.608 11.660 24.700 1.00 55.94 277 PRO A O 1
ATOM 2237 N N . ALA A 1 278 ? -22.629 11.199 25.530 1.00 55.16 278 ALA A N 1
ATOM 2238 C CA . ALA A 1 278 ? -22.906 9.988 24.740 1.00 55.16 278 ALA A CA 1
ATOM 2239 C C . ALA A 1 278 ? -22.662 10.066 23.216 1.00 55.16 278 ALA A C 1
ATOM 2241 O O . ALA A 1 278 ? -22.532 9.020 22.587 1.00 55.16 278 ALA A O 1
ATOM 2242 N N . ALA A 1 279 ? -22.591 11.262 22.625 1.00 51.56 279 ALA A N 1
ATOM 2243 C CA . ALA A 1 279 ? -22.328 11.442 21.196 1.00 51.56 279 ALA A CA 1
ATOM 2244 C C . ALA A 1 279 ? -20.840 11.296 20.819 1.00 51.56 279 ALA A C 1
ATOM 2246 O O . ALA A 1 279 ? -20.552 10.894 19.695 1.00 51.56 279 ALA A O 1
ATOM 2247 N N . ASP A 1 280 ? -19.908 11.579 21.739 1.00 56.44 280 ASP A N 1
ATOM 2248 C CA . ASP A 1 280 ? -18.461 11.473 21.472 1.00 56.44 280 ASP A CA 1
ATOM 2249 C C . ASP A 1 280 ? -17.894 10.085 21.828 1.00 56.44 280 ASP A C 1
ATOM 2251 O O . ASP A 1 280 ? -16.884 9.629 21.296 1.00 56.44 280 ASP A O 1
ATOM 2255 N N . LYS A 1 281 ? -18.640 9.322 22.637 1.00 61.41 281 LYS A N 1
ATOM 2256 C CA . LYS A 1 281 ? -18.291 7.946 23.022 1.00 61.41 281 LYS A CA 1
ATOM 2257 C C . LYS A 1 281 ? -18.149 6.996 21.830 1.00 61.41 281 LYS A C 1
ATOM 2259 O O . LYS A 1 281 ? -17.292 6.115 21.842 1.00 61.41 281 LYS A O 1
ATOM 2264 N N . ASP A 1 282 ? -18.952 7.169 20.782 1.00 65.25 282 ASP A N 1
ATOM 2265 C CA . ASP A 1 282 ? -18.873 6.312 19.590 1.00 65.25 282 ASP A CA 1
ATOM 2266 C C . ASP A 1 282 ? -17.613 6.617 18.752 1.00 65.25 282 ASP A C 1
ATOM 2268 O O . ASP A 1 282 ? -16.968 5.713 18.216 1.00 65.25 282 ASP A O 1
ATOM 2272 N N . SER A 1 283 ? -17.180 7.885 18.731 1.00 73.69 283 SER A N 1
ATOM 2273 C CA . SER A 1 283 ? -16.006 8.346 17.976 1.00 73.69 283 SER A CA 1
ATOM 2274 C C . SER A 1 283 ? -14.703 7.755 18.538 1.00 73.69 283 SER A C 1
ATOM 2276 O O . SER A 1 283 ? -13.861 7.224 17.798 1.00 73.69 283 SER A O 1
ATOM 2278 N N . GLY A 1 284 ? -14.558 7.754 19.867 1.00 80.31 284 GLY A N 1
ATOM 2279 C CA . GLY A 1 284 ? -13.389 7.179 20.522 1.00 80.31 284 GLY A CA 1
ATOM 2280 C C . GLY A 1 284 ? -13.366 5.649 20.440 1.00 80.31 284 GLY A C 1
ATOM 2281 O O . GLY A 1 284 ? -12.290 5.064 20.319 1.00 80.31 284 GLY A O 1
ATOM 2282 N N . VAL A 1 285 ? -14.522 4.974 20.452 1.00 84.19 285 VAL A N 1
ATOM 2283 C CA . VAL A 1 285 ? -14.593 3.512 20.279 1.00 84.19 285 VAL A CA 1
ATOM 2284 C C . VAL A 1 285 ? -14.142 3.105 18.875 1.00 84.19 285 VAL A C 1
ATOM 2286 O O . VAL A 1 285 ? -13.364 2.158 18.732 1.00 84.19 285 VAL A O 1
ATOM 2289 N N . GLU A 1 286 ? -14.564 3.826 17.835 1.00 83.75 286 GLU A N 1
ATOM 2290 C CA . GLU A 1 286 ? -14.093 3.588 16.464 1.00 83.75 286 GLU A CA 1
ATOM 2291 C C . GLU A 1 286 ? -12.587 3.847 16.311 1.00 83.75 286 GLU A C 1
ATOM 2293 O O . GLU A 1 286 ? -11.880 3.085 15.644 1.00 83.75 286 GLU A O 1
ATOM 2298 N N . THR A 1 287 ? -12.058 4.851 17.009 1.00 84.50 287 THR A N 1
ATOM 2299 C CA . THR A 1 287 ? -10.618 5.146 17.011 1.00 84.50 287 THR A CA 1
ATOM 2300 C C . THR A 1 287 ? -9.805 4.045 17.707 1.00 84.50 287 THR A C 1
ATOM 2302 O O . THR A 1 287 ? -8.779 3.596 17.188 1.00 84.50 287 THR A O 1
ATOM 2305 N N . ILE A 1 288 ? -10.297 3.508 18.828 1.00 85.94 288 ILE A N 1
ATOM 2306 C CA . ILE A 1 288 ? -9.693 2.338 19.486 1.00 85.94 288 ILE A CA 1
ATOM 2307 C C . ILE A 1 288 ? -9.740 1.113 18.563 1.00 85.94 288 ILE A C 1
ATOM 2309 O O . ILE A 1 288 ? -8.736 0.410 18.419 1.00 85.94 288 ILE A O 1
ATOM 2313 N N . LYS A 1 289 ? -10.871 0.856 17.885 1.00 86.75 289 LYS A N 1
ATOM 2314 C CA . LYS A 1 289 ? -10.980 -0.231 16.895 1.00 86.75 289 LYS A CA 1
ATOM 2315 C C . LYS A 1 289 ? -9.952 -0.068 15.778 1.00 86.75 289 LYS A C 1
ATOM 2317 O O . LYS A 1 289 ? -9.336 -1.060 15.385 1.00 86.75 289 LYS A O 1
ATOM 2322 N N . PHE A 1 290 ? -9.729 1.154 15.290 1.00 87.69 290 PHE A N 1
ATOM 2323 C CA . PHE A 1 290 ? -8.691 1.443 14.303 1.00 87.69 290 PHE A CA 1
ATOM 2324 C C . PHE A 1 290 ? -7.297 1.038 14.808 1.00 87.69 290 PHE A C 1
ATOM 2326 O O . PHE A 1 290 ? -6.621 0.257 14.132 1.00 87.69 290 PHE A O 1
ATOM 2333 N N . PHE A 1 291 ? -6.892 1.478 16.004 1.00 88.19 291 PHE A N 1
ATOM 2334 C CA . PHE A 1 291 ? -5.583 1.126 16.567 1.00 88.19 291 PHE A CA 1
ATOM 2335 C C . PHE A 1 291 ? -5.436 -0.375 16.815 1.00 88.19 291 PHE A C 1
ATOM 2337 O O . PHE A 1 291 ? -4.425 -0.967 16.440 1.00 88.19 291 PHE A O 1
ATOM 2344 N N . LEU A 1 292 ? -6.464 -1.033 17.354 1.00 85.69 292 LEU A N 1
ATOM 2345 C CA . LEU A 1 292 ? -6.469 -2.488 17.526 1.00 85.69 292 LEU A CA 1
ATOM 2346 C C . LEU A 1 292 ? -6.362 -3.228 16.185 1.00 85.69 292 LEU A C 1
ATOM 2348 O O . LEU A 1 292 ? -5.715 -4.273 16.104 1.00 85.69 292 LEU A O 1
ATOM 2352 N N . ASN A 1 293 ? -6.958 -2.697 15.116 1.00 85.00 293 ASN A N 1
ATOM 2353 C CA . ASN A 1 293 ? -6.815 -3.258 13.774 1.00 85.00 293 ASN A CA 1
ATOM 2354 C C . ASN A 1 293 ? -5.381 -3.118 13.257 1.00 85.00 293 ASN A C 1
ATOM 2356 O O . ASN A 1 293 ? -4.848 -4.094 12.720 1.00 85.00 293 ASN A O 1
ATOM 2360 N N . CYS A 1 294 ? -4.739 -1.966 13.469 1.00 85.00 294 CYS A N 1
ATOM 2361 C CA . CYS A 1 294 ? -3.315 -1.777 13.188 1.00 85.00 294 CYS A CA 1
ATOM 2362 C C . CYS A 1 294 ? -2.471 -2.793 13.972 1.00 85.00 294 CYS A C 1
ATOM 2364 O O . CYS A 1 294 ? -1.709 -3.542 13.370 1.00 85.00 294 CYS A O 1
ATOM 2366 N N . LEU A 1 295 ? -2.695 -2.938 15.281 1.00 84.31 295 LEU A N 1
ATOM 2367 C CA . LEU A 1 295 ? -1.992 -3.923 16.112 1.00 84.31 295 LEU A CA 1
ATOM 2368 C C . LEU A 1 295 ? -2.252 -5.378 15.687 1.00 84.31 295 LEU A C 1
ATOM 2370 O O . LEU A 1 295 ? -1.372 -6.220 15.800 1.00 84.31 295 LEU A O 1
ATOM 2374 N N . SER A 1 296 ? -3.433 -5.707 15.165 1.00 81.69 296 SER A N 1
ATOM 2375 C CA . SER A 1 296 ? -3.715 -7.062 14.659 1.00 81.69 296 SER A CA 1
ATOM 2376 C C . SER A 1 296 ? -3.090 -7.338 13.288 1.00 81.69 296 SER A C 1
ATOM 2378 O O . SER A 1 296 ? -2.741 -8.476 12.978 1.00 81.69 296 SER A O 1
ATOM 2380 N N . SER A 1 297 ? -2.931 -6.288 12.481 1.00 74.56 297 SER A N 1
ATOM 2381 C CA . SER A 1 297 ? -2.193 -6.318 11.214 1.00 74.56 297 SER A CA 1
ATOM 2382 C C . SER A 1 297 ? -0.688 -6.209 11.452 1.00 74.56 297 SER A C 1
ATOM 2384 O O . SER A 1 297 ? 0.100 -6.345 10.525 1.00 74.56 297 SER A O 1
ATOM 2386 N N . PHE A 1 298 ? -0.276 -5.992 12.699 1.00 71.50 298 PHE A N 1
ATOM 2387 C CA . PHE A 1 298 ? 1.115 -5.938 13.085 1.00 71.50 298 PHE A CA 1
ATOM 2388 C C . PHE A 1 298 ? 1.760 -7.312 12.938 1.00 71.50 298 PHE A C 1
ATOM 2390 O O . PHE A 1 298 ? 1.243 -8.348 13.375 1.00 71.50 298 PHE A O 1
ATOM 2397 N N . ARG A 1 299 ? 2.946 -7.319 12.340 1.00 65.88 299 ARG A N 1
ATOM 2398 C CA . ARG A 1 299 ? 3.761 -8.516 12.218 1.00 65.88 299 ARG A CA 1
ATOM 2399 C C . ARG A 1 299 ? 4.682 -8.622 13.429 1.00 65.88 299 ARG A C 1
ATOM 2401 O O . ARG A 1 299 ? 5.674 -7.914 13.523 1.00 65.88 299 ARG A O 1
ATOM 2408 N N . SER A 1 300 ? 4.397 -9.569 14.320 1.00 49.69 300 SER A N 1
ATOM 2409 C CA . SER A 1 300 ? 5.402 -10.044 15.273 1.00 49.69 300 SER A CA 1
ATOM 2410 C C . SER A 1 300 ? 6.427 -10.874 14.494 1.00 49.69 300 SER A C 1
ATOM 2412 O O . SER A 1 300 ? 6.145 -11.995 14.064 1.00 49.69 300 SER A O 1
ATOM 2414 N N . THR A 1 301 ? 7.584 -10.285 14.201 1.00 44.62 301 THR A N 1
ATOM 2415 C CA . THR A 1 301 ? 8.757 -11.020 13.721 1.00 44.62 301 THR A CA 1
ATOM 2416 C C . THR A 1 301 ? 9.204 -11.991 14.814 1.00 44.62 301 THR A C 1
ATOM 2418 O O . THR A 1 301 ? 9.549 -11.555 15.910 1.00 44.62 301 THR A O 1
ATOM 2421 N N . ARG A 1 302 ? 9.157 -13.294 14.514 1.00 33.75 302 ARG A N 1
ATOM 2422 C CA . ARG A 1 302 ? 10.022 -14.299 15.143 1.00 33.75 302 ARG A CA 1
ATOM 2423 C C . ARG A 1 302 ? 11.300 -14.402 14.333 1.00 33.75 302 ARG A C 1
ATOM 2425 O O . ARG A 1 302 ? 11.173 -14.313 13.088 1.00 33.75 302 ARG A O 1
#

Sequence (302 aa):
MILLNWLFQDEILFQALARNLAEIISRKDDRYIALGWCTLTRSLIEYETSLDKLMTNGIREKYTALLKILSSCIRHLLALMGSGSILQGGFELPTRLAVASADFILSITVALTRKDVVSDSSRKKEKLRNSNSQDQPVSLLYTDSCEGKVKEKATRTSSVFLKDMGTKLLLWDHMDDLIILVGRLKTWSRKSRSLHCRGLERVLKWLQSTRSQYVCFQNEADTQMLKTGIMLLSSCWKHYGMLSHSEDYNFPRQYKELLEEYLSGIQFYADNHADEPAADKDSGVETIKFFLNCLSSFRSTR

Foldseek 3Di:
DVVVLVLLQDPVSVVVVLLVLLVQCLDPDDLVSNLVSLQVVLCLLCVVVVPPDDDSPRCLVCVLVSLVSNLVSLVVLLVQLVVAWDQDPNATAGDSSNQSSLLSSLSSLLSLLDQNPVVVVVVVVVVVPPPDDDDDDDDDDDDDDDDDDPPPVVVVVLVVVCVNSVSLVSSVVCLVSVLSSLVSLLRNCVPPPVLLNVLSVVVSVVSVVLCVVLVDDDDPVSSVVVVVSSNVCSVLSNLLSVLSRPDDPPCVPCVVVLLCVLVVLLVVLVVCLVDDDPVCNVVSVVSNVSSVSSVSNHDDDD

Radius of gyration: 23.22 Å; chains: 1; bounding box: 50×84×52 Å